Protein AF-A0A933ZYZ3-F1 (afdb_monomer_lite)

Foldseek 3Di:
DDPDDDPPVVVVVVVCCVVVVVVVVVVVVVVVLVVLVVVLLVLQQVLQVQLQVQCQAVQNDLLSSVLSSLVSCLVQQDDQDDDDDSVVRSVVSNVVCSVDQADPLRFGQKKKKKAKPQADDPPCLPPDDPPGDFIKMKMKMWGFHFGDDLVVLVLVLVVLLCQQAVDDPDPPDPSPPPDPPPDHDPDPPVSVVQSVSCVSCVVVVTRTHINMDMDMDGRPDHHDVPDDSMDMRD

Structure (mmCIF, N/CA/C/O backbone):
data_AF-A0A933ZYZ3-F1
#
_entry.id   AF-A0A933ZYZ3-F1
#
loop_
_atom_site.group_PDB
_atom_site.id
_atom_site.type_symbol
_atom_site.label_atom_id
_atom_site.label_alt_id
_atom_site.label_comp_id
_atom_site.label_asym_id
_atom_site.label_entity_id
_atom_site.label_seq_id
_atom_site.pdbx_PDB_ins_code
_atom_site.Cartn_x
_atom_site.Cartn_y
_atom_site.Cartn_z
_atom_site.occupancy
_atom_site.B_iso_or_equiv
_atom_site.auth_seq_id
_atom_site.auth_comp_id
_atom_site.auth_asym_id
_atom_site.auth_atom_id
_atom_site.pdbx_PDB_model_num
ATOM 1 N N . MET A 1 1 ? -21.865 14.144 68.845 1.00 42.31 1 MET A N 1
ATOM 2 C CA . MET A 1 1 ? -21.076 13.134 68.109 1.00 42.31 1 MET A CA 1
ATOM 3 C C . MET A 1 1 ? -21.932 12.645 66.941 1.00 42.31 1 MET A C 1
ATOM 5 O O . MET A 1 1 ? -22.855 11.874 67.157 1.00 42.31 1 MET A O 1
ATOM 9 N N . ARG A 1 2 ? -21.769 13.233 65.744 1.00 46.06 2 ARG A N 1
ATOM 10 C CA . ARG A 1 2 ? -22.562 12.896 64.545 1.00 46.06 2 ARG A CA 1
ATOM 11 C C . ARG A 1 2 ? -21.857 11.757 63.807 1.00 46.06 2 ARG A C 1
ATOM 13 O O . ARG A 1 2 ? -20.774 11.963 63.281 1.00 46.06 2 ARG A O 1
ATOM 20 N N . LEU A 1 3 ? -22.475 10.580 63.792 1.00 55.53 3 LEU A N 1
ATOM 21 C CA . LEU A 1 3 ? -22.093 9.444 62.954 1.00 55.53 3 LEU A CA 1
ATOM 22 C C . LEU A 1 3 ? -22.947 9.491 61.687 1.00 55.53 3 LEU A C 1
ATOM 24 O O . LEU A 1 3 ? -24.119 9.120 61.725 1.00 55.53 3 LEU A O 1
ATOM 28 N N . ARG A 1 4 ? -22.398 10.011 60.588 1.00 59.06 4 ARG A N 1
ATOM 29 C CA . ARG A 1 4 ? -23.005 9.906 59.254 1.00 59.06 4 ARG A CA 1
ATOM 30 C C . ARG A 1 4 ? -21.977 10.324 58.202 1.00 59.06 4 ARG A C 1
ATOM 32 O O . ARG A 1 4 ? -21.874 11.507 57.938 1.00 59.06 4 ARG A O 1
ATOM 39 N N . ASP A 1 5 ? -21.227 9.360 57.665 1.00 53.00 5 ASP A N 1
ATOM 40 C CA . ASP A 1 5 ? -20.454 9.555 56.418 1.00 53.00 5 ASP A CA 1
ATOM 41 C C . ASP A 1 5 ? -20.063 8.259 55.668 1.00 53.00 5 ASP A C 1
ATOM 43 O O . ASP A 1 5 ? -19.358 8.302 54.672 1.00 53.00 5 ASP A O 1
ATOM 47 N N . GLY A 1 6 ? -20.541 7.074 56.072 1.00 56.81 6 GLY A N 1
ATOM 48 C CA . GLY A 1 6 ? -20.069 5.814 55.465 1.00 56.81 6 GLY A CA 1
ATOM 49 C C . GLY A 1 6 ? -20.697 5.422 54.118 1.00 56.81 6 GLY A C 1
ATOM 50 O O . GLY A 1 6 ? -20.112 4.631 53.385 1.00 56.81 6 GLY A O 1
ATOM 51 N N . THR A 1 7 ? -21.890 5.922 53.779 1.00 57.56 7 THR A N 1
ATOM 52 C CA . THR A 1 7 ? -22.672 5.417 52.629 1.00 57.56 7 THR A CA 1
ATOM 53 C C . THR A 1 7 ? -22.615 6.294 51.377 1.00 57.56 7 THR A C 1
ATOM 55 O O . THR A 1 7 ? -22.884 5.793 50.289 1.00 57.56 7 THR A O 1
ATOM 58 N N . ALA A 1 8 ? -22.249 7.573 51.497 1.00 56.50 8 ALA A N 1
ATOM 59 C CA . ALA A 1 8 ? -22.126 8.479 50.351 1.00 56.50 8 ALA A CA 1
ATOM 60 C C . ALA A 1 8 ? -20.825 8.241 49.557 1.00 56.50 8 ALA A C 1
ATOM 62 O O . ALA A 1 8 ? -20.861 8.195 48.328 1.00 56.50 8 ALA A O 1
ATOM 63 N N . GLU A 1 9 ? -19.703 7.987 50.241 1.00 61.03 9 GLU A N 1
ATOM 64 C CA . GLU A 1 9 ? -18.408 7.738 49.583 1.00 61.03 9 GLU A CA 1
ATOM 65 C C . GLU A 1 9 ? -18.355 6.397 48.829 1.00 61.03 9 GLU A C 1
ATOM 67 O O . GLU A 1 9 ? -17.758 6.306 47.755 1.00 61.03 9 GLU A O 1
ATOM 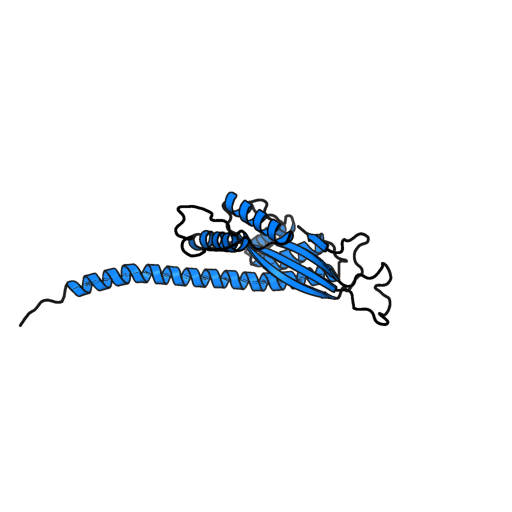72 N N . GLN A 1 10 ? -19.036 5.357 49.329 1.00 61.62 10 GLN A N 1
ATOM 73 C CA . GLN A 1 10 ? -19.058 4.034 48.684 1.00 61.62 10 GLN A CA 1
ATOM 74 C C . GLN A 1 10 ? -19.789 4.040 47.328 1.00 61.62 10 GLN A C 1
ATOM 76 O O . GLN A 1 10 ? -19.426 3.280 46.430 1.00 61.62 10 GLN A O 1
ATOM 81 N N . GLY A 1 11 ? -20.789 4.913 47.149 1.00 68.31 11 GLY A N 1
ATOM 82 C CA . GLY A 1 11 ? -21.490 5.084 45.873 1.00 68.31 11 GLY A CA 1
ATOM 83 C C . GLY A 1 11 ? -20.683 5.891 44.856 1.00 68.31 11 GLY A C 1
ATOM 84 O O . GLY A 1 11 ? -20.687 5.568 43.670 1.00 68.31 11 GLY A O 1
ATOM 85 N N . GLN A 1 12 ? -19.935 6.896 45.314 1.00 78.62 12 GLN A N 1
ATOM 86 C CA . GLN A 1 12 ? -19.090 7.718 44.450 1.00 78.62 12 GLN A CA 1
ATOM 87 C C . GLN A 1 12 ? -17.915 6.919 43.876 1.00 78.62 12 GLN A C 1
ATOM 89 O O . GLN A 1 12 ? -17.695 6.957 42.668 1.00 78.62 12 GLN A O 1
ATOM 94 N N . ALA A 1 13 ? -17.227 6.116 44.694 1.00 80.62 13 ALA A N 1
ATOM 95 C CA . ALA A 1 13 ? -16.133 5.263 44.225 1.00 80.62 13 ALA A CA 1
ATOM 96 C C . ALA A 1 13 ? -16.593 4.239 43.167 1.00 80.62 13 ALA A C 1
ATOM 98 O O . ALA A 1 13 ? -15.869 3.952 42.208 1.00 80.62 13 ALA A O 1
ATOM 99 N N . ALA A 1 14 ? -17.816 3.715 43.306 1.00 84.81 14 ALA A N 1
ATOM 100 C CA . ALA A 1 14 ? -18.418 2.827 42.317 1.00 84.81 14 ALA A CA 1
ATOM 101 C C . ALA A 1 14 ? -18.709 3.554 40.992 1.00 84.81 14 ALA A C 1
ATOM 103 O O . ALA A 1 14 ? -18.434 3.007 39.925 1.00 84.81 14 ALA A O 1
ATOM 104 N N . VAL A 1 15 ? -19.210 4.794 41.046 1.00 86.94 15 VAL A N 1
ATOM 105 C CA . VAL A 1 15 ? -19.493 5.623 39.858 1.00 86.94 15 VAL A CA 1
ATOM 106 C C . VAL A 1 15 ? -18.200 6.049 39.158 1.00 86.94 15 VAL A C 1
ATOM 108 O O . VAL A 1 15 ? -18.093 5.944 37.936 1.00 86.94 15 VAL A O 1
ATOM 111 N N . GLU A 1 16 ? -17.190 6.466 39.920 1.00 86.88 16 GLU A N 1
ATOM 112 C CA . GLU A 1 16 ? -15.876 6.831 39.388 1.00 86.88 16 GLU A CA 1
ATOM 113 C C . GLU A 1 16 ? -15.187 5.625 38.739 1.00 86.88 16 GLU A C 1
ATOM 115 O O . GLU A 1 16 ? -14.669 5.736 37.628 1.00 86.88 16 GLU A O 1
ATOM 120 N N . SER A 1 17 ? -15.252 4.441 39.355 1.00 88.31 17 SER A N 1
ATOM 121 C CA . SER A 1 17 ? -14.712 3.203 38.769 1.00 88.31 17 SER A CA 1
ATOM 122 C C . SER A 1 17 ? -15.479 2.772 37.514 1.00 88.31 17 SER A C 1
ATOM 124 O O . SER A 1 17 ? -14.875 2.353 36.525 1.00 88.31 17 SER A O 1
ATOM 126 N N . ALA A 1 18 ? -16.808 2.923 37.519 1.00 91.00 18 ALA A N 1
ATOM 127 C CA . ALA A 1 18 ? -17.662 2.598 36.380 1.00 91.00 18 ALA A CA 1
ATOM 128 C C . ALA A 1 18 ? -17.381 3.477 35.151 1.00 91.00 18 ALA A C 1
ATOM 130 O O . ALA A 1 18 ? -17.556 3.010 34.027 1.00 91.00 18 ALA A O 1
ATOM 131 N N . LEU A 1 19 ? -16.909 4.715 35.342 1.00 88.88 19 LEU A N 1
ATOM 132 C CA . LEU A 1 19 ? -16.515 5.603 34.245 1.00 88.88 19 LEU A CA 1
ATOM 133 C C . LEU A 1 19 ? -15.034 5.441 33.854 1.00 88.88 19 LEU A C 1
ATOM 135 O O . LEU A 1 19 ? -14.695 5.452 32.669 1.00 88.88 19 LEU A O 1
ATOM 139 N N . THR A 1 20 ? -14.140 5.282 34.832 1.00 93.81 20 THR A N 1
ATOM 140 C CA . THR A 1 20 ? -12.686 5.253 34.598 1.00 93.81 20 THR A CA 1
ATOM 141 C C . THR A 1 20 ? -12.204 3.960 33.953 1.00 93.81 20 THR A C 1
ATOM 143 O O . THR A 1 20 ? -11.349 4.025 33.070 1.00 93.81 20 THR A O 1
ATOM 146 N N . ILE A 1 21 ? -12.759 2.797 34.317 1.00 93.62 21 ILE A N 1
ATOM 147 C CA . ILE A 1 21 ? -12.339 1.509 33.740 1.00 93.62 21 ILE A CA 1
ATOM 148 C C . ILE A 1 21 ? -12.602 1.463 32.223 1.00 93.62 21 ILE A C 1
ATOM 150 O O . ILE A 1 21 ? -11.660 1.178 31.475 1.00 93.62 21 ILE A O 1
ATOM 154 N N . PRO A 1 22 ? -13.812 1.785 31.716 1.00 89.94 22 PRO A N 1
ATOM 155 C CA . PRO A 1 22 ? -14.051 1.841 30.275 1.00 89.94 22 PRO A CA 1
ATOM 156 C C . PRO A 1 22 ? -13.177 2.880 29.571 1.00 89.94 22 PRO A C 1
ATOM 158 O O . PRO A 1 22 ? -12.686 2.616 28.475 1.00 89.94 22 PRO A O 1
ATOM 161 N N . LEU A 1 23 ? -12.941 4.036 30.203 1.00 89.56 23 LEU A N 1
ATOM 162 C CA . LEU A 1 23 ? -12.103 5.093 29.638 1.00 89.56 23 LEU A CA 1
ATOM 163 C C . LEU A 1 23 ? -10.636 4.655 29.510 1.00 89.56 23 LEU A C 1
ATOM 165 O O . LEU A 1 23 ? -10.022 4.866 28.464 1.00 89.56 23 LEU A O 1
ATOM 169 N N . MET A 1 24 ? -10.078 4.004 30.534 1.00 92.12 24 MET A N 1
ATOM 170 C CA . MET A 1 24 ? -8.724 3.449 30.478 1.00 92.12 24 MET A CA 1
ATOM 171 C C . MET A 1 24 ? -8.614 2.340 29.433 1.00 92.12 24 MET A C 1
ATOM 173 O O . MET A 1 24 ? -7.658 2.323 28.660 1.00 92.12 24 MET A O 1
ATOM 177 N N . LEU A 1 25 ? -9.601 1.441 29.358 1.00 89.25 25 LEU A N 1
ATOM 178 C CA . LEU A 1 25 ? -9.621 0.371 28.360 1.00 89.25 25 LEU A CA 1
ATOM 179 C C . LEU A 1 25 ? -9.676 0.935 26.933 1.00 89.25 25 LEU A C 1
ATOM 181 O O . LEU A 1 25 ? -8.933 0.485 26.060 1.00 89.25 25 LEU A O 1
ATOM 185 N N . LEU A 1 26 ? -10.492 1.967 26.710 1.00 85.81 26 LEU A N 1
ATOM 186 C CA . LEU A 1 26 ? -10.559 2.696 25.447 1.00 85.81 26 LEU A CA 1
ATOM 187 C C . LEU A 1 26 ? -9.208 3.331 25.088 1.00 85.81 26 LEU A C 1
ATOM 189 O O . LEU A 1 26 ? -8.738 3.180 23.959 1.00 85.81 26 LEU A O 1
ATOM 193 N N . ALA A 1 27 ? -8.570 4.009 26.045 1.00 86.75 27 ALA A N 1
ATOM 194 C CA . ALA A 1 27 ? -7.275 4.651 25.844 1.00 86.75 27 ALA A CA 1
ATOM 195 C C . ALA A 1 27 ? -6.177 3.629 25.505 1.00 86.75 27 ALA A C 1
ATOM 197 O O . ALA A 1 27 ? -5.425 3.827 24.550 1.00 86.75 27 ALA A O 1
ATOM 198 N N . LEU A 1 28 ? -6.126 2.502 26.222 1.00 90.75 28 LEU A N 1
ATOM 199 C CA . LEU A 1 28 ? -5.161 1.427 25.976 1.00 90.75 28 LEU A CA 1
ATOM 200 C C . LEU A 1 28 ? -5.352 0.789 24.595 1.00 90.75 28 LEU A C 1
ATOM 202 O O . LEU A 1 28 ? -4.383 0.627 23.851 1.00 90.75 28 LEU A O 1
ATOM 206 N N . LEU A 1 29 ? -6.593 0.473 24.211 1.00 86.88 29 LEU A N 1
ATOM 207 C CA . LEU A 1 29 ? -6.893 -0.057 22.878 1.00 86.88 29 LEU A CA 1
ATOM 208 C C . LEU A 1 29 ? -6.556 0.955 21.774 1.00 86.88 29 LEU A C 1
ATOM 210 O O . LEU A 1 29 ? -6.026 0.568 20.732 1.00 86.88 29 LEU A O 1
ATOM 214 N N . GLY A 1 30 ? -6.805 2.245 22.010 1.00 83.75 30 GLY A N 1
ATOM 215 C CA . GLY A 1 30 ? -6.425 3.324 21.100 1.00 83.75 30 GLY A CA 1
ATOM 216 C C . GLY A 1 30 ? -4.912 3.404 20.889 1.00 83.75 30 GLY A C 1
ATOM 217 O O . GLY A 1 30 ? -4.447 3.424 19.749 1.00 83.75 30 GLY A O 1
ATOM 218 N N . MET A 1 31 ? -4.128 3.367 21.970 1.00 89.88 31 MET A N 1
ATOM 219 C CA . MET A 1 31 ? -2.662 3.366 21.890 1.00 89.88 31 MET A CA 1
ATOM 220 C C . MET A 1 31 ? -2.125 2.128 21.158 1.00 89.88 31 MET A C 1
ATOM 222 O O . MET A 1 31 ? -1.255 2.257 20.294 1.00 89.88 31 MET A O 1
ATOM 226 N N . LEU A 1 32 ? -2.671 0.938 21.436 1.00 89.88 32 LEU A N 1
ATOM 227 C CA . LEU A 1 32 ? -2.304 -0.296 20.729 1.00 89.88 32 LEU A CA 1
ATOM 228 C C . LEU A 1 32 ? -2.599 -0.201 19.228 1.00 89.88 32 LEU A C 1
ATOM 230 O O . LEU A 1 32 ? -1.763 -0.583 18.407 1.00 89.88 32 LEU A O 1
ATOM 234 N N . GLN A 1 33 ? -3.758 0.346 18.861 1.00 86.31 33 GLN A N 1
ATOM 235 C CA . GLN A 1 33 ? -4.136 0.546 17.466 1.00 86.31 33 GLN A CA 1
ATOM 236 C C . GLN A 1 33 ? -3.163 1.478 16.736 1.00 86.31 33 GLN A C 1
ATOM 238 O O . GLN A 1 33 ? -2.721 1.169 15.627 1.00 86.31 33 GLN A O 1
ATOM 243 N N . ILE A 1 34 ? -2.815 2.605 17.361 1.00 85.62 34 ILE A N 1
ATOM 244 C CA . ILE A 1 34 ? -1.877 3.584 16.801 1.00 85.62 34 ILE A CA 1
ATOM 245 C C . ILE A 1 34 ? -0.484 2.962 16.655 1.00 85.62 34 ILE A C 1
ATOM 247 O O . ILE A 1 34 ? 0.151 3.133 15.616 1.00 85.62 34 ILE A O 1
ATOM 251 N N . SER A 1 35 ? -0.033 2.180 17.639 1.00 90.38 35 SER A N 1
ATOM 252 C CA . SER A 1 35 ? 1.245 1.459 17.577 1.00 90.38 35 SER A CA 1
ATOM 253 C C . SER A 1 35 ? 1.303 0.480 16.396 1.00 90.38 35 SER A C 1
ATOM 255 O O . SER A 1 35 ? 2.263 0.483 15.621 1.00 90.38 35 SER A O 1
ATOM 257 N N . MET A 1 36 ? 0.238 -0.299 16.174 1.00 87.62 36 MET A N 1
ATOM 258 C CA . MET A 1 36 ? 0.150 -1.195 15.014 1.00 87.62 36 MET A CA 1
ATOM 259 C C . MET A 1 36 ? 0.151 -0.429 13.685 1.00 87.62 36 MET A C 1
ATOM 261 O O . MET A 1 36 ? 0.826 -0.840 12.739 1.00 87.62 36 MET A O 1
ATOM 265 N N . ALA A 1 37 ? -0.553 0.703 13.614 1.00 85.50 37 ALA A N 1
ATOM 266 C CA . ALA A 1 37 ? -0.549 1.566 12.435 1.00 85.50 37 ALA A CA 1
ATOM 267 C C . ALA A 1 37 ? 0.842 2.173 12.169 1.00 85.50 37 ALA A C 1
ATOM 269 O O . ALA A 1 37 ? 1.277 2.254 11.019 1.00 85.50 37 ALA A O 1
ATOM 270 N N . TYR A 1 38 ? 1.575 2.542 13.222 1.00 90.12 38 TYR A N 1
ATOM 271 C CA . TYR A 1 38 ? 2.951 3.023 13.114 1.00 90.12 38 TYR A CA 1
ATOM 272 C C . TYR A 1 38 ? 3.893 1.931 12.593 1.00 90.12 38 TYR A C 1
ATOM 274 O O . TYR A 1 38 ? 4.697 2.176 11.694 1.00 90.12 38 TYR A O 1
ATOM 282 N N . HIS A 1 39 ? 3.743 0.693 13.071 1.00 91.44 39 HIS A N 1
ATOM 283 C CA . HIS A 1 39 ? 4.505 -0.434 12.538 1.00 91.44 39 HIS A CA 1
ATOM 284 C C . HIS A 1 39 ? 4.201 -0.686 11.051 1.00 91.44 39 HIS A C 1
ATOM 286 O O . HIS A 1 39 ? 5.116 -0.901 10.255 1.00 91.44 39 HIS A O 1
ATOM 292 N N . ALA A 1 40 ? 2.931 -0.582 10.646 1.00 89.50 40 ALA A N 1
ATOM 293 C CA . ALA A 1 40 ? 2.540 -0.672 9.241 1.00 89.50 40 ALA A CA 1
ATOM 294 C C . ALA A 1 40 ? 3.180 0.438 8.386 1.00 89.50 40 ALA A C 1
ATOM 296 O O . ALA A 1 40 ? 3.582 0.183 7.249 1.00 89.50 40 ALA A O 1
ATOM 297 N N . ARG A 1 41 ? 3.350 1.647 8.936 1.00 91.50 41 ARG A N 1
ATOM 298 C CA . ARG A 1 41 ? 4.065 2.740 8.265 1.00 91.50 41 ARG A CA 1
ATOM 299 C C . ARG A 1 41 ? 5.530 2.407 8.007 1.00 91.50 41 ARG A C 1
ATOM 301 O O . ARG A 1 41 ? 5.968 2.549 6.870 1.00 91.50 41 ARG A O 1
ATOM 308 N N . ILE A 1 42 ? 6.254 1.906 9.006 1.00 93.75 42 ILE A N 1
ATOM 309 C CA . ILE A 1 42 ? 7.662 1.500 8.839 1.00 93.75 42 ILE A CA 1
ATOM 310 C C . ILE A 1 42 ? 7.790 0.437 7.739 1.00 93.75 42 ILE A C 1
ATOM 312 O O . ILE A 1 42 ? 8.658 0.525 6.871 1.00 93.75 42 ILE A O 1
ATOM 316 N N . LEU A 1 43 ? 6.893 -0.554 7.731 1.00 93.38 43 LEU A N 1
ATOM 317 C CA . LEU A 1 43 ? 6.880 -1.580 6.686 1.00 93.38 43 LEU A CA 1
ATOM 318 C C . LEU A 1 43 ? 6.565 -0.998 5.303 1.00 93.38 43 LEU A C 1
ATOM 320 O O . LEU A 1 43 ? 7.135 -1.448 4.313 1.00 93.38 43 LEU A O 1
ATOM 324 N N . THR A 1 44 ? 5.706 0.019 5.227 1.00 93.19 44 THR A N 1
ATOM 325 C CA . THR A 1 44 ? 5.386 0.718 3.973 1.00 93.19 44 THR A CA 1
ATOM 326 C C . THR A 1 44 ? 6.583 1.515 3.453 1.00 93.19 44 THR A C 1
ATOM 328 O O . THR A 1 44 ? 6.853 1.491 2.256 1.00 93.19 44 THR A O 1
ATOM 331 N N . GLU A 1 45 ? 7.346 2.169 4.330 1.00 94.81 45 GLU A N 1
ATOM 332 C CA . GLU A 1 45 ? 8.594 2.856 3.964 1.00 94.81 45 GLU A CA 1
ATOM 333 C C . GLU A 1 45 ? 9.641 1.866 3.438 1.00 94.81 45 GLU A C 1
ATOM 335 O O . GLU A 1 45 ? 10.251 2.081 2.387 1.00 94.81 45 GLU A O 1
ATOM 340 N N . TYR A 1 46 ? 9.780 0.716 4.101 1.00 95.69 46 TYR A N 1
ATOM 341 C CA . TYR A 1 46 ? 10.640 -0.359 3.613 1.00 95.69 46 TYR A CA 1
ATOM 342 C C . TYR A 1 46 ? 10.156 -0.939 2.273 1.00 95.69 46 TYR A C 1
ATOM 344 O O . TYR A 1 46 ? 10.966 -1.226 1.387 1.00 95.69 46 TYR A O 1
ATOM 352 N N . ALA A 1 47 ? 8.842 -1.080 2.090 1.00 94.75 47 ALA A N 1
ATOM 353 C CA . ALA A 1 47 ? 8.244 -1.520 0.835 1.00 94.75 47 ALA A CA 1
ATOM 354 C C . ALA A 1 47 ? 8.493 -0.515 -0.298 1.00 94.75 47 ALA A C 1
ATOM 356 O O . ALA A 1 47 ? 8.853 -0.936 -1.395 1.00 94.75 47 ALA A O 1
ATOM 357 N N . ALA A 1 48 ? 8.393 0.791 -0.032 1.00 94.69 48 ALA A N 1
ATOM 358 C CA . ALA A 1 48 ? 8.719 1.846 -0.991 1.00 94.69 48 ALA A CA 1
ATOM 359 C C . ALA A 1 48 ? 10.187 1.792 -1.422 1.00 94.69 48 ALA A C 1
ATOM 361 O O . ALA A 1 48 ? 10.482 1.838 -2.616 1.00 94.69 48 ALA A O 1
ATOM 362 N N . PHE A 1 49 ? 11.106 1.580 -0.478 1.00 95.69 49 PHE A N 1
ATOM 363 C CA . PHE A 1 49 ? 12.518 1.361 -0.791 1.00 95.69 49 PHE A CA 1
ATOM 364 C C . PHE A 1 49 ? 12.737 0.122 -1.679 1.00 95.69 49 PHE A C 1
ATOM 366 O O . PHE A 1 49 ? 13.468 0.180 -2.672 1.00 95.69 49 PHE A O 1
ATOM 373 N N . LYS A 1 50 ? 12.096 -1.010 -1.357 1.00 95.56 50 LYS A N 1
ATOM 374 C CA . LYS A 1 50 ? 12.201 -2.245 -2.156 1.00 95.56 50 LYS A CA 1
ATOM 375 C C . LYS A 1 50 ? 11.598 -2.091 -3.548 1.00 95.56 50 LYS A C 1
ATOM 377 O O . LYS A 1 50 ? 12.196 -2.572 -4.507 1.00 95.56 50 LYS A O 1
ATOM 382 N N . ALA A 1 51 ? 10.471 -1.397 -3.656 1.00 94.69 51 ALA A N 1
ATOM 383 C CA . ALA A 1 51 ? 9.824 -1.076 -4.918 1.00 94.69 51 ALA A CA 1
ATOM 384 C C . ALA A 1 51 ? 10.709 -0.166 -5.783 1.00 94.69 51 ALA A C 1
ATOM 386 O O . ALA A 1 51 ? 10.923 -0.474 -6.950 1.00 94.69 51 ALA A O 1
ATOM 387 N N . ALA A 1 52 ? 11.307 0.883 -5.207 1.00 94.88 52 ALA A N 1
ATOM 388 C CA . ALA A 1 52 ? 12.235 1.774 -5.908 1.00 94.88 52 ALA A CA 1
ATOM 389 C C . ALA A 1 52 ? 13.487 1.045 -6.410 1.00 94.88 52 ALA A C 1
ATOM 391 O O . ALA A 1 52 ? 13.910 1.252 -7.546 1.00 94.88 52 ALA A O 1
ATOM 392 N N . ARG A 1 53 ? 14.046 0.134 -5.603 1.00 95.19 53 ARG A N 1
ATOM 393 C CA . ARG A 1 53 ? 15.165 -0.718 -6.029 1.00 95.19 53 ARG A CA 1
ATOM 394 C C . ARG A 1 53 ? 14.765 -1.686 -7.142 1.00 95.19 53 ARG A C 1
ATOM 396 O O . ARG A 1 53 ? 15.550 -1.932 -8.049 1.00 95.19 53 ARG A O 1
ATOM 403 N N . ALA A 1 54 ? 13.573 -2.270 -7.064 1.00 94.62 54 ALA A N 1
ATOM 404 C CA . ALA A 1 54 ? 13.085 -3.136 -8.128 1.00 94.62 54 ALA A CA 1
ATOM 405 C C . ALA A 1 54 ? 12.851 -2.337 -9.419 1.00 94.62 54 ALA A C 1
ATOM 407 O O . ALA A 1 54 ? 13.246 -2.789 -10.486 1.00 94.62 54 ALA A O 1
ATOM 408 N N . ALA A 1 55 ? 12.300 -1.127 -9.321 1.00 93.06 55 ALA A N 1
ATOM 409 C CA . ALA A 1 55 ? 12.078 -0.252 -10.466 1.00 93.06 55 ALA A CA 1
ATOM 410 C C . ALA A 1 55 ? 13.391 0.141 -11.155 1.00 93.06 55 ALA A C 1
ATOM 412 O O . ALA A 1 55 ? 13.470 0.088 -12.381 1.00 93.06 55 ALA A O 1
ATOM 413 N N . SER A 1 56 ? 14.427 0.474 -10.375 1.00 92.94 56 SER A N 1
ATOM 414 C CA . SER A 1 56 ? 15.719 0.912 -10.909 1.00 92.94 56 SER A CA 1
ATOM 415 C C . SER A 1 56 ? 16.545 -0.197 -11.561 1.00 92.94 56 SER A C 1
ATOM 417 O O . SER A 1 56 ? 17.379 0.119 -12.405 1.00 92.94 56 SER A O 1
ATOM 419 N N . VAL A 1 57 ? 16.345 -1.460 -11.162 1.00 92.81 57 VAL A N 1
ATOM 420 C CA . VAL A 1 57 ? 17.114 -2.624 -11.645 1.00 92.81 57 VAL A CA 1
ATOM 421 C C . VAL A 1 57 ? 16.354 -3.424 -12.705 1.00 92.81 57 VAL A C 1
ATOM 423 O O . VAL A 1 57 ? 16.952 -3.899 -13.664 1.00 92.81 57 VAL A O 1
ATOM 426 N N . TYR A 1 58 ? 15.039 -3.589 -12.549 1.00 92.81 58 TYR A N 1
ATOM 427 C CA . TYR A 1 58 ? 14.196 -4.364 -13.467 1.00 92.81 58 TYR A CA 1
ATOM 428 C C . TYR A 1 58 ? 13.521 -3.479 -14.520 1.00 92.81 58 TYR A C 1
ATOM 430 O O . TYR A 1 58 ? 12.411 -3.782 -14.955 1.00 92.81 58 TYR A O 1
ATOM 438 N N . ARG A 1 59 ? 14.180 -2.388 -14.938 1.00 90.50 59 ARG A N 1
ATOM 439 C CA . ARG A 1 59 ? 13.771 -1.574 -16.098 1.00 90.50 59 ARG A CA 1
ATOM 440 C C . ARG A 1 59 ? 12.327 -1.047 -16.026 1.00 90.50 59 ARG A C 1
ATOM 442 O O . ARG A 1 59 ? 11.659 -0.925 -17.049 1.00 90.50 59 ARG A O 1
ATOM 449 N N . LEU A 1 60 ? 11.846 -0.733 -14.821 1.00 89.81 60 LEU A N 1
ATOM 450 C CA . LEU A 1 60 ? 10.462 -0.332 -14.528 1.00 89.81 60 LEU A CA 1
ATOM 451 C C . LEU A 1 60 ? 9.376 -1.387 -14.829 1.00 89.81 60 LEU A C 1
ATOM 453 O O . LEU A 1 60 ? 8.225 -1.040 -15.096 1.00 89.81 60 LEU A O 1
ATOM 457 N N . ASP A 1 61 ? 9.689 -2.682 -14.746 1.00 91.19 61 ASP A N 1
ATOM 458 C CA . ASP A 1 61 ? 8.654 -3.710 -14.871 1.00 91.19 61 ASP A CA 1
ATOM 459 C C . ASP A 1 61 ? 7.680 -3.703 -13.675 1.00 91.19 61 ASP A C 1
ATOM 461 O O . ASP A 1 61 ? 8.044 -4.044 -12.542 1.00 91.19 61 ASP A O 1
ATOM 465 N N . CYS A 1 62 ? 6.408 -3.379 -13.939 1.00 90.00 62 CYS A N 1
ATOM 466 C CA . CYS A 1 62 ? 5.351 -3.343 -12.923 1.00 90.00 62 CYS A CA 1
ATOM 467 C C . CYS A 1 62 ? 5.218 -4.669 -12.158 1.00 90.00 62 CYS A C 1
ATOM 469 O O . CYS A 1 62 ? 4.919 -4.657 -10.960 1.00 90.00 62 CYS A O 1
ATOM 471 N N . GLY A 1 63 ? 5.458 -5.811 -12.811 1.00 90.31 63 GLY A N 1
ATOM 472 C CA . GLY A 1 63 ? 5.364 -7.126 -12.178 1.00 90.31 63 GLY A CA 1
ATOM 473 C C . GLY A 1 63 ? 6.410 -7.334 -11.080 1.00 90.31 63 GLY A C 1
ATOM 474 O O . GLY A 1 63 ? 6.089 -7.850 -10.008 1.00 90.31 63 GLY A O 1
ATOM 475 N N . HIS A 1 64 ? 7.654 -6.917 -11.315 1.00 91.81 64 HIS A N 1
ATOM 476 C CA . HIS A 1 64 ? 8.725 -7.011 -10.318 1.00 91.81 64 HIS A CA 1
ATOM 477 C C . HIS A 1 64 ? 8.584 -5.957 -9.213 1.00 91.81 64 HIS A C 1
ATOM 479 O O . HIS A 1 64 ? 8.810 -6.273 -8.043 1.00 91.81 64 HIS A O 1
ATOM 485 N N . ILE A 1 65 ? 8.162 -4.734 -9.555 1.00 92.75 65 ILE A N 1
ATOM 486 C CA . ILE A 1 65 ? 7.961 -3.642 -8.589 1.00 92.75 65 ILE A CA 1
ATOM 487 C C . ILE A 1 65 ? 6.877 -4.006 -7.566 1.00 92.75 65 ILE A C 1
ATOM 489 O O . ILE A 1 65 ? 7.114 -3.945 -6.356 1.00 92.75 65 ILE A O 1
ATOM 493 N N . THR A 1 66 ? 5.701 -4.423 -8.041 1.00 91.94 66 THR A N 1
ATOM 494 C CA . THR A 1 66 ? 4.558 -4.776 -7.180 1.00 91.94 66 THR A CA 1
A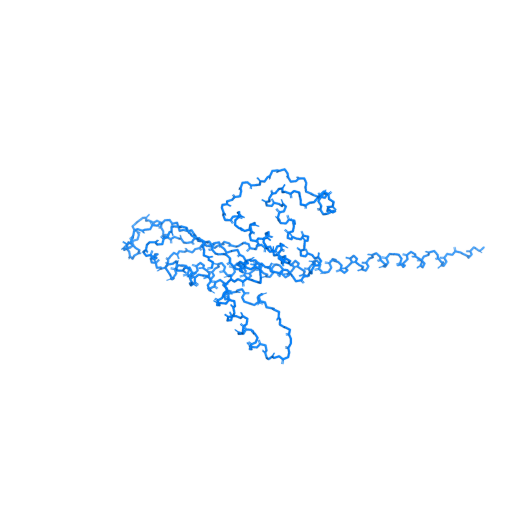TOM 495 C C . THR A 1 66 ? 4.876 -5.974 -6.292 1.00 91.94 66 THR A C 1
ATOM 497 O O . THR A 1 66 ? 4.659 -5.914 -5.082 1.00 91.94 66 THR A O 1
ATOM 500 N N . LYS A 1 67 ? 5.477 -7.039 -6.841 1.00 92.19 67 LYS A N 1
ATOM 501 C CA . LYS A 1 67 ? 5.905 -8.208 -6.055 1.00 92.19 67 LYS A CA 1
ATOM 502 C C . LYS A 1 67 ? 6.931 -7.835 -4.988 1.00 92.19 67 LYS A C 1
ATOM 504 O O . LYS A 1 67 ? 6.809 -8.303 -3.859 1.00 92.19 67 LYS A O 1
ATOM 509 N N . ALA A 1 68 ? 7.911 -6.985 -5.304 1.00 92.38 68 ALA A N 1
ATOM 510 C CA . ALA A 1 68 ? 8.907 -6.538 -4.331 1.00 92.38 68 ALA A CA 1
ATOM 511 C C . ALA A 1 68 ? 8.270 -5.765 -3.163 1.00 92.38 68 ALA A C 1
ATOM 513 O O . ALA A 1 68 ? 8.629 -6.003 -2.007 1.00 92.38 68 ALA A O 1
ATOM 514 N N . ALA A 1 69 ? 7.296 -4.897 -3.452 1.00 92.69 69 ALA A N 1
ATOM 515 C CA . ALA A 1 69 ? 6.525 -4.194 -2.429 1.00 92.69 69 ALA A CA 1
ATOM 516 C C . ALA A 1 69 ? 5.674 -5.163 -1.587 1.00 92.69 69 ALA A C 1
ATOM 518 O O . ALA A 1 69 ? 5.680 -5.095 -0.358 1.00 92.69 69 ALA A O 1
ATOM 519 N N . LEU A 1 70 ? 4.988 -6.112 -2.232 1.00 90.56 70 LEU A N 1
ATOM 520 C CA . LEU A 1 70 ? 4.135 -7.094 -1.559 1.00 90.56 70 LEU A CA 1
ATOM 521 C C . LEU A 1 70 ? 4.923 -7.990 -0.608 1.00 90.56 70 LEU A C 1
ATOM 523 O O . LEU A 1 70 ? 4.491 -8.170 0.528 1.00 90.56 70 LEU A O 1
ATOM 527 N N . VAL A 1 71 ? 6.088 -8.505 -1.028 1.00 90.44 71 VAL A N 1
ATOM 528 C CA . VAL A 1 71 ? 6.961 -9.337 -0.177 1.00 90.44 71 VAL A CA 1
ATOM 529 C C . VAL A 1 71 ? 7.326 -8.611 1.120 1.00 90.44 71 VAL A C 1
ATOM 531 O O . VAL A 1 71 ? 7.296 -9.223 2.187 1.00 90.44 71 VAL A O 1
ATOM 534 N N . ALA A 1 72 ? 7.628 -7.311 1.047 1.00 91.06 72 ALA A N 1
ATOM 535 C CA . ALA A 1 72 ? 7.963 -6.502 2.218 1.00 91.06 72 ALA A CA 1
ATOM 536 C C . ALA A 1 72 ? 6.788 -6.354 3.203 1.00 91.06 72 ALA A C 1
ATOM 538 O O . ALA A 1 72 ? 7.007 -6.221 4.406 1.00 91.06 72 ALA A O 1
ATOM 539 N N . LEU A 1 73 ? 5.550 -6.415 2.708 1.00 89.75 73 LEU A N 1
ATOM 540 C CA . LEU A 1 73 ? 4.340 -6.201 3.500 1.00 89.75 73 LEU A CA 1
ATOM 541 C C . LEU A 1 73 ? 3.701 -7.495 4.014 1.00 89.75 73 LEU A C 1
ATOM 543 O O . LEU A 1 73 ? 2.889 -7.422 4.939 1.00 89.75 73 LEU A O 1
ATOM 547 N N . VAL A 1 74 ? 4.090 -8.674 3.503 1.00 86.50 74 VAL A N 1
ATOM 548 C CA . VAL A 1 74 ? 3.550 -9.987 3.924 1.00 86.50 74 VAL A CA 1
ATOM 549 C C . VAL A 1 74 ? 3.453 -10.154 5.446 1.00 86.50 74 VAL A C 1
ATOM 551 O O . VAL A 1 74 ? 2.409 -10.622 5.897 1.00 86.50 74 VAL A O 1
ATOM 554 N N . PRO A 1 75 ? 4.451 -9.765 6.271 1.00 84.62 75 PRO A N 1
ATOM 555 C CA . PRO A 1 75 ? 4.355 -9.938 7.723 1.00 84.62 75 PRO A CA 1
ATOM 556 C C . PRO A 1 75 ? 3.168 -9.204 8.361 1.00 84.62 75 PRO A C 1
ATOM 558 O O . PRO A 1 75 ? 2.661 -9.630 9.395 1.00 84.62 75 PRO A O 1
ATOM 561 N N . SER A 1 76 ? 2.702 -8.118 7.740 1.00 84.56 76 SER A N 1
ATOM 562 C CA . SER A 1 76 ? 1.532 -7.368 8.204 1.00 84.56 76 SER A CA 1
ATOM 563 C C . SER A 1 76 ? 0.205 -7.915 7.661 1.00 84.56 76 SER A C 1
ATOM 565 O O . SER A 1 76 ? -0.839 -7.725 8.289 1.00 84.56 76 SER A O 1
ATOM 567 N N . ILE A 1 77 ? 0.251 -8.642 6.540 1.00 78.12 77 ILE A N 1
ATOM 568 C CA . ILE A 1 77 ? -0.897 -9.198 5.818 1.00 78.12 77 ILE A CA 1
ATOM 569 C C . ILE A 1 77 ? -1.104 -10.639 6.298 1.00 78.12 77 ILE A C 1
ATOM 571 O O . ILE A 1 77 ? -0.719 -11.597 5.633 1.00 78.12 77 ILE A O 1
ATOM 575 N N . GLY A 1 78 ? -1.657 -10.844 7.494 1.00 66.88 78 GLY A N 1
ATOM 576 C CA . GLY A 1 78 ? -1.844 -12.215 7.969 1.00 66.88 78 GLY A CA 1
ATOM 577 C C . GLY A 1 78 ? -2.441 -12.373 9.355 1.00 66.88 78 GLY A C 1
ATOM 578 O O . GLY A 1 78 ? -1.877 -11.930 10.355 1.00 66.88 78 GLY A O 1
ATOM 579 N N . ASN A 1 79 ? -3.562 -13.093 9.390 1.00 61.19 79 ASN A N 1
ATOM 580 C CA . ASN A 1 79 ? -4.202 -13.616 10.587 1.00 61.19 79 ASN A CA 1
ATOM 581 C C . ASN A 1 79 ? -3.626 -15.017 10.885 1.00 61.19 79 ASN A C 1
ATOM 583 O O . ASN A 1 79 ? -3.887 -15.974 10.155 1.00 61.19 79 ASN A O 1
ATOM 587 N N . LEU A 1 80 ? -2.796 -15.145 11.922 1.00 50.94 80 LEU A N 1
ATOM 588 C CA . LEU A 1 80 ? -2.147 -16.401 12.324 1.00 50.94 80 LEU A CA 1
ATOM 589 C C . LEU A 1 80 ? -3.048 -17.198 13.297 1.00 50.94 80 LEU A C 1
ATOM 591 O O . LEU A 1 80 ? -2.677 -17.411 14.443 1.00 50.94 80 LEU A O 1
ATOM 595 N N . GLY A 1 81 ? -4.242 -17.634 12.871 1.00 46.19 81 GLY A N 1
ATOM 596 C CA . GLY A 1 81 ? -5.194 -18.381 13.729 1.00 46.19 81 GLY A CA 1
ATOM 597 C C . GLY A 1 81 ? -5.363 -19.864 13.351 1.00 46.19 81 GLY A C 1
ATOM 598 O O . GLY A 1 81 ? -5.708 -20.156 12.204 1.00 46.19 81 GLY A O 1
ATOM 599 N N . GLY A 1 82 ? -5.043 -20.817 14.245 1.00 52.94 82 GLY A N 1
ATOM 600 C CA . GLY A 1 82 ? -5.307 -22.274 14.110 1.00 52.94 82 GLY A CA 1
ATOM 601 C C . GLY A 1 82 ? -4.086 -23.236 14.122 1.00 52.94 82 GLY A C 1
ATOM 602 O O . GLY A 1 82 ? -2.943 -22.825 13.953 1.00 52.94 82 GLY A O 1
ATOM 603 N N . GLY A 1 83 ? -4.335 -24.541 14.299 1.00 57.88 83 GLY A N 1
ATOM 604 C CA . GLY A 1 83 ? -3.351 -25.589 14.656 1.00 57.88 83 GLY A CA 1
ATOM 605 C C . GLY A 1 83 ? -2.481 -26.206 13.544 1.00 57.88 83 GLY A C 1
ATOM 606 O O . GLY A 1 83 ? -2.201 -27.399 13.592 1.00 57.88 83 GLY A O 1
ATOM 607 N N . THR A 1 84 ? -2.040 -25.433 12.545 1.00 71.94 84 THR A N 1
ATOM 608 C CA . THR A 1 84 ? -1.007 -25.867 11.567 1.00 71.94 84 THR A CA 1
ATOM 609 C C . THR A 1 84 ? 0.305 -25.119 11.805 1.00 71.94 84 THR A C 1
ATOM 611 O O . THR A 1 84 ? 0.290 -24.025 12.364 1.00 71.94 84 THR A O 1
ATOM 614 N N . SER A 1 85 ? 1.446 -25.666 11.367 1.00 82.69 85 SER A N 1
ATOM 615 C CA . SER A 1 85 ? 2.744 -25.008 11.575 1.00 82.69 85 SER A CA 1
ATOM 616 C C . SER A 1 85 ? 2.769 -23.589 10.978 1.00 82.69 85 SER A C 1
ATOM 618 O O . SER A 1 85 ? 2.288 -23.343 9.865 1.00 82.69 85 SER A O 1
ATOM 620 N N . LEU A 1 86 ? 3.336 -22.638 11.732 1.00 77.44 86 LEU A N 1
ATOM 621 C CA . LEU A 1 86 ? 3.399 -21.212 11.373 1.00 77.44 86 LEU A CA 1
ATOM 622 C C . LEU A 1 86 ? 4.005 -20.988 9.980 1.00 77.44 86 LEU A C 1
ATOM 624 O O . LEU A 1 86 ? 3.525 -20.153 9.214 1.00 77.44 86 LEU A O 1
ATOM 628 N N . ARG A 1 87 ? 5.015 -21.791 9.620 1.00 80.56 87 ARG A N 1
ATOM 629 C CA . ARG A 1 87 ? 5.692 -21.739 8.320 1.00 80.56 87 ARG A CA 1
ATOM 630 C C . ARG A 1 87 ? 4.739 -22.014 7.158 1.00 80.56 87 ARG A C 1
ATOM 632 O O . ARG A 1 87 ? 4.721 -21.250 6.199 1.00 80.56 87 ARG A O 1
ATOM 639 N N . THR A 1 88 ? 3.936 -23.072 7.233 1.00 81.81 88 THR A N 1
ATOM 640 C CA . THR A 1 88 ? 3.026 -23.457 6.140 1.00 81.81 88 THR A CA 1
ATOM 641 C C . THR A 1 88 ? 1.952 -22.395 5.914 1.00 81.81 88 THR A C 1
ATOM 643 O O . THR A 1 88 ? 1.606 -22.089 4.776 1.00 81.81 88 THR A O 1
ATOM 646 N N . ARG A 1 89 ? 1.478 -21.766 6.994 1.00 76.88 89 ARG A N 1
ATOM 647 C CA . ARG A 1 89 ? 0.508 -20.662 6.944 1.00 76.88 89 ARG A CA 1
ATOM 648 C C . ARG A 1 89 ? 1.096 -19.411 6.321 1.00 76.88 89 ARG A C 1
ATOM 650 O O . ARG A 1 89 ? 0.493 -18.850 5.414 1.00 76.88 89 ARG A O 1
ATOM 657 N N . PHE A 1 90 ? 2.281 -19.009 6.775 1.00 79.88 90 PHE A N 1
ATOM 658 C CA . PHE A 1 90 ? 2.987 -17.866 6.210 1.00 79.88 90 PHE A CA 1
ATOM 659 C C . PHE A 1 90 ? 3.220 -18.054 4.709 1.00 79.88 90 PHE A C 1
ATOM 661 O O . PHE A 1 90 ? 2.880 -17.177 3.922 1.00 79.88 90 PHE A O 1
ATOM 668 N N . LEU A 1 91 ? 3.718 -19.225 4.300 1.00 81.62 91 LEU A N 1
ATOM 669 C CA . LEU A 1 91 ? 3.949 -19.537 2.890 1.00 81.62 91 LEU A CA 1
ATOM 670 C C . LEU A 1 91 ? 2.647 -19.561 2.079 1.00 81.62 91 LEU A C 1
ATOM 672 O O . LEU A 1 91 ? 2.629 -19.070 0.952 1.00 81.62 91 LEU A O 1
ATOM 676 N N . GLY A 1 92 ? 1.554 -20.081 2.644 1.00 79.06 92 GLY A N 1
ATOM 677 C CA . GLY A 1 92 ? 0.236 -20.061 2.010 1.00 79.06 92 GLY A CA 1
ATOM 678 C C . GLY A 1 92 ? -0.285 -18.640 1.783 1.00 79.06 92 GLY A C 1
ATOM 679 O O . GLY A 1 92 ? -0.688 -18.301 0.669 1.00 79.06 92 GLY A O 1
ATOM 680 N N . THR A 1 93 ? -0.220 -17.788 2.809 1.00 76.69 93 THR A N 1
ATOM 681 C CA . THR A 1 93 ? -0.637 -16.381 2.721 1.00 76.69 93 THR A CA 1
ATOM 682 C C . THR A 1 93 ? 0.249 -15.595 1.761 1.00 76.69 93 THR A C 1
ATOM 684 O O . THR A 1 93 ? -0.271 -14.908 0.885 1.00 76.69 93 THR A O 1
ATOM 687 N N . ALA A 1 94 ? 1.572 -15.757 1.853 1.00 77.81 94 ALA A N 1
ATOM 688 C CA . ALA A 1 94 ? 2.526 -15.129 0.945 1.00 77.81 94 ALA A CA 1
ATOM 689 C C . ALA A 1 94 ? 2.235 -15.515 -0.509 1.00 77.81 94 ALA A C 1
ATOM 691 O O . ALA A 1 94 ? 2.115 -14.644 -1.363 1.00 77.81 94 ALA A O 1
ATOM 692 N N . ARG A 1 95 ? 2.041 -16.809 -0.795 1.00 81.44 95 ARG A N 1
ATOM 693 C CA . ARG A 1 95 ? 1.738 -17.290 -2.149 1.00 81.44 95 ARG A CA 1
ATOM 694 C C . ARG A 1 95 ? 0.428 -16.714 -2.677 1.00 81.44 95 ARG A C 1
ATOM 696 O O . ARG A 1 95 ? 0.382 -16.294 -3.827 1.00 81.44 95 ARG A O 1
ATOM 703 N N . LYS A 1 96 ? -0.610 -16.651 -1.838 1.00 80.62 96 LYS A N 1
ATOM 704 C CA . LYS A 1 96 ? -1.907 -16.069 -2.206 1.00 80.62 96 LYS A CA 1
ATOM 705 C C . LYS A 1 96 ? -1.771 -14.587 -2.562 1.00 80.62 96 LYS A C 1
ATOM 707 O O . LYS A 1 96 ? -2.195 -14.188 -3.642 1.00 80.62 96 LYS A O 1
ATOM 712 N N . VAL A 1 97 ? -1.130 -13.807 -1.695 1.00 77.94 97 VAL A N 1
ATOM 713 C CA . VAL A 1 97 ? -0.938 -12.359 -1.874 1.00 77.94 97 VAL A CA 1
ATOM 714 C C . VAL A 1 97 ? -0.034 -12.050 -3.070 1.00 77.94 97 VAL A C 1
ATOM 716 O O . VAL A 1 97 ? -0.313 -11.132 -3.830 1.00 77.94 97 VAL A O 1
ATOM 719 N N . LEU A 1 98 ? 1.009 -12.854 -3.294 1.00 79.50 98 LEU A N 1
ATOM 720 C CA . LEU A 1 98 ? 1.904 -12.705 -4.445 1.00 79.50 98 LEU A CA 1
ATOM 721 C C . LEU A 1 98 ? 1.262 -13.139 -5.768 1.00 79.50 98 LEU A C 1
ATOM 723 O O . LEU A 1 98 ? 1.671 -12.659 -6.822 1.00 79.50 98 LEU A O 1
ATOM 727 N N . SER A 1 99 ? 0.283 -14.050 -5.730 1.00 78.31 99 SER A N 1
ATOM 728 C CA . SER A 1 99 ? -0.468 -14.473 -6.921 1.00 78.31 99 SER A CA 1
ATOM 729 C C . SER A 1 99 ? -1.572 -13.492 -7.320 1.00 78.31 99 SER A C 1
ATOM 731 O O . SER A 1 99 ? -1.922 -13.415 -8.492 1.00 78.31 99 SER A O 1
ATOM 733 N N . SER A 1 100 ? -2.122 -12.749 -6.357 1.00 78.94 100 SER A N 1
ATOM 734 C CA . SER A 1 100 ? -3.202 -11.793 -6.579 1.00 78.94 100 SER A CA 1
ATOM 735 C C . SER A 1 100 ? -3.083 -10.648 -5.577 1.00 78.94 100 SER A C 1
ATOM 737 O O . SER A 1 100 ? -3.403 -10.818 -4.399 1.00 78.94 100 SER A O 1
ATOM 739 N N . ASN A 1 101 ? -2.701 -9.463 -6.058 1.00 80.31 101 ASN A N 1
ATOM 740 C CA . ASN A 1 101 ? -2.678 -8.218 -5.286 1.00 80.31 101 ASN A CA 1
ATOM 741 C C . ASN A 1 101 ? -4.099 -7.667 -5.071 1.00 80.31 101 ASN A C 1
ATOM 743 O O . ASN A 1 101 ? -4.428 -6.553 -5.466 1.00 80.31 101 ASN A O 1
ATOM 747 N N . ARG A 1 102 ? -4.995 -8.479 -4.511 1.00 78.75 102 ARG A N 1
ATOM 748 C CA . ARG A 1 102 ? -6.382 -8.091 -4.245 1.00 78.75 102 ARG A CA 1
ATOM 749 C C . ARG A 1 102 ? -6.844 -8.627 -2.902 1.00 78.75 102 ARG A C 1
ATOM 751 O O . ARG A 1 102 ? -6.561 -9.768 -2.540 1.00 78.75 102 ARG A O 1
ATOM 758 N N . THR A 1 103 ? -7.594 -7.799 -2.190 1.00 69.25 103 THR A N 1
ATOM 759 C CA . THR A 1 103 ? -8.309 -8.171 -0.970 1.00 69.25 103 THR A CA 1
ATOM 760 C C . THR A 1 103 ? -9.656 -8.826 -1.302 1.00 69.25 103 THR A C 1
ATOM 762 O O . THR A 1 103 ? -10.068 -8.932 -2.461 1.00 69.25 103 THR A O 1
ATOM 765 N N . ARG A 1 104 ? -10.393 -9.228 -0.260 1.00 63.91 104 ARG A N 1
ATOM 766 C CA . ARG A 1 104 ? -11.737 -9.816 -0.359 1.00 63.91 104 ARG A CA 1
ATOM 767 C C . ARG A 1 104 ? -12.794 -8.857 -0.943 1.00 63.91 104 ARG A C 1
ATOM 769 O O . ARG A 1 104 ? -13.829 -9.333 -1.392 1.00 63.91 104 ARG A O 1
ATOM 776 N N . GLY A 1 105 ? -12.521 -7.549 -0.995 1.00 63.28 105 GLY A N 1
ATOM 777 C CA . GLY A 1 105 ?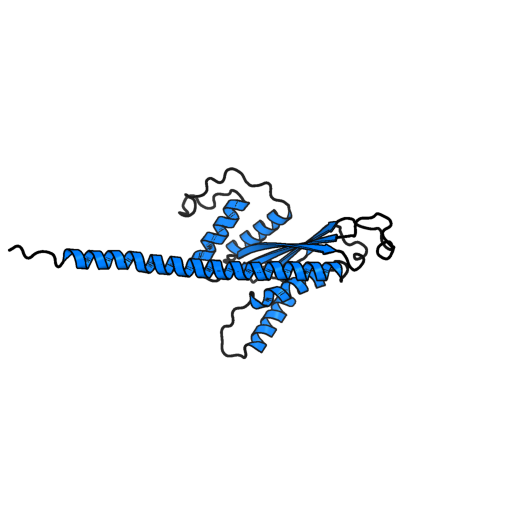 -13.381 -6.527 -1.613 1.00 63.28 105 GLY A CA 1
ATOM 778 C C . GLY A 1 105 ? -12.939 -6.078 -3.012 1.00 63.28 105 GLY A C 1
ATOM 779 O O . GLY A 1 105 ? -13.441 -5.077 -3.517 1.00 63.28 105 GLY A O 1
ATOM 780 N N . GLY A 1 106 ? -11.960 -6.754 -3.626 1.00 70.69 106 GLY A N 1
ATOM 781 C CA . GLY A 1 106 ? -11.408 -6.354 -4.925 1.00 70.69 106 GLY A CA 1
ATOM 782 C C . GLY A 1 106 ? -10.575 -5.066 -4.887 1.00 70.69 106 GLY A C 1
ATOM 783 O O . GLY A 1 106 ? -10.205 -4.556 -5.944 1.00 70.69 106 GLY A O 1
ATOM 784 N N . THR A 1 107 ? -10.269 -4.540 -3.696 1.00 74.38 107 THR A N 1
ATOM 785 C CA . THR A 1 107 ? -9.313 -3.442 -3.520 1.00 74.38 107 THR A CA 1
ATOM 786 C C . THR A 1 107 ? -7.885 -3.989 -3.579 1.00 74.38 107 THR A C 1
ATOM 788 O O . THR A 1 107 ? -7.645 -5.099 -3.088 1.00 74.38 107 THR A O 1
ATOM 791 N N . PRO A 1 108 ? -6.935 -3.267 -4.196 1.00 81.06 108 PRO A N 1
ATOM 792 C CA . PRO A 1 108 ? -5.542 -3.678 -4.182 1.00 81.06 108 PRO A CA 1
ATOM 793 C C . PRO A 1 108 ? -5.001 -3.628 -2.754 1.00 81.06 108 PRO A C 1
ATOM 795 O O . PRO A 1 108 ? -5.385 -2.760 -1.971 1.00 81.06 108 PRO A O 1
ATOM 798 N N . ILE A 1 109 ? -4.119 -4.565 -2.403 1.00 84.62 109 ILE A N 1
ATOM 799 C CA . ILE A 1 109 ? -3.436 -4.523 -1.102 1.00 84.62 109 ILE A CA 1
ATOM 800 C C . ILE A 1 109 ? -2.396 -3.403 -1.142 1.00 84.62 109 ILE A C 1
ATOM 802 O O . ILE A 1 109 ? -2.269 -2.622 -0.201 1.00 84.62 109 ILE A O 1
ATOM 806 N N . VAL A 1 110 ? -1.688 -3.306 -2.266 1.00 89.06 110 VAL A N 1
ATOM 807 C CA . VAL A 1 110 ? -0.669 -2.293 -2.523 1.00 89.06 110 VAL A CA 1
ATOM 808 C C . VAL A 1 110 ? -0.939 -1.644 -3.869 1.00 89.06 110 VAL A C 1
ATOM 810 O O . VAL A 1 110 ? -1.141 -2.341 -4.856 1.00 89.06 110 VAL A O 1
ATOM 813 N N . LEU A 1 111 ? -0.907 -0.322 -3.925 1.00 89.50 111 LEU A N 1
ATOM 814 C CA . LEU A 1 111 ? -0.856 0.436 -5.169 1.00 89.50 111 LEU A CA 1
ATOM 815 C C . LEU A 1 111 ? 0.540 1.042 -5.281 1.00 89.50 111 LEU A C 1
ATOM 817 O O . LEU A 1 111 ? 1.022 1.631 -4.311 1.00 89.50 111 LEU A O 1
ATOM 821 N N . VAL A 1 112 ? 1.205 0.866 -6.421 1.00 90.69 112 VAL A N 1
ATOM 822 C CA . VAL A 1 112 ? 2.532 1.451 -6.641 1.00 90.69 112 VAL A CA 1
ATOM 823 C C . VAL A 1 112 ? 2.483 2.380 -7.835 1.00 90.69 112 VAL A C 1
ATOM 825 O O . VAL A 1 112 ? 2.288 1.926 -8.954 1.00 90.69 112 VAL A O 1
ATOM 828 N N . ASP A 1 113 ? 2.714 3.660 -7.603 1.00 90.56 113 ASP A N 1
ATOM 829 C CA . ASP A 1 113 ? 2.916 4.645 -8.655 1.00 90.56 113 ASP A CA 1
ATOM 830 C C . ASP A 1 113 ? 4.406 4.905 -8.811 1.00 90.56 113 ASP A C 1
ATOM 832 O O . ASP A 1 113 ? 5.125 5.038 -7.819 1.00 90.56 113 ASP A O 1
ATOM 836 N N . TYR A 1 114 ? 4.882 5.002 -10.043 1.00 91.25 114 TYR A N 1
ATOM 837 C CA . TYR A 1 114 ? 6.231 5.478 -10.309 1.00 91.25 114 TYR A CA 1
ATOM 838 C C . TYR A 1 114 ? 6.211 6.695 -11.225 1.00 91.25 114 TYR A C 1
ATOM 840 O O . TYR A 1 114 ? 5.293 6.883 -12.020 1.00 91.25 114 TYR A O 1
ATOM 848 N N . GLU A 1 115 ? 7.252 7.504 -11.109 1.00 91.38 115 GLU A N 1
ATOM 849 C CA . GLU A 1 115 ? 7.511 8.689 -11.911 1.00 91.38 115 GLU A CA 1
ATOM 850 C C . GLU A 1 115 ? 9.013 8.762 -12.200 1.00 91.38 115 GLU A C 1
ATOM 852 O O . GLU A 1 115 ? 9.845 8.554 -11.314 1.00 91.38 115 GLU A O 1
ATOM 857 N N . LEU A 1 116 ? 9.366 9.005 -13.454 1.00 88.81 116 LEU A N 1
ATOM 858 C CA . LEU A 1 116 ? 10.727 9.016 -13.957 1.00 88.81 116 LEU A CA 1
ATOM 859 C C . LEU A 1 116 ? 11.139 10.458 -14.240 1.00 88.81 116 LEU A C 1
ATOM 861 O O . LEU A 1 116 ? 10.470 11.177 -14.976 1.00 88.81 116 LEU A O 1
ATOM 865 N N . THR A 1 117 ? 12.266 10.860 -13.670 1.00 87.50 117 THR A N 1
ATOM 866 C CA . THR A 1 117 ? 12.831 12.200 -13.833 1.00 87.50 117 THR A CA 1
ATOM 867 C C . THR A 1 117 ? 14.129 12.107 -14.619 1.00 87.50 117 THR A C 1
ATOM 869 O O . THR A 1 117 ? 14.888 11.144 -14.457 1.00 87.50 117 THR A O 1
ATOM 872 N N . ASP A 1 118 ? 14.401 13.132 -15.431 1.00 85.62 118 ASP A N 1
ATOM 873 C CA . ASP A 1 118 ? 15.616 13.250 -16.244 1.00 85.62 118 ASP A CA 1
ATOM 874 C C . ASP A 1 118 ? 15.780 12.042 -17.189 1.00 85.62 118 ASP A C 1
ATOM 876 O O . ASP A 1 118 ? 16.776 11.318 -17.142 1.00 85.62 118 ASP A O 1
ATOM 880 N N . ARG A 1 119 ? 14.756 11.770 -18.018 1.00 81.19 119 ARG A N 1
ATOM 881 C CA . ARG A 1 119 ? 14.777 10.643 -18.957 1.00 81.19 119 ARG A CA 1
ATOM 882 C C . ARG A 1 119 ? 15.838 10.841 -20.036 1.00 81.19 119 ARG A C 1
ATOM 884 O O . ARG A 1 119 ? 15.831 11.845 -20.738 1.00 81.19 119 ARG A O 1
ATOM 891 N N . LEU A 1 120 ? 16.710 9.845 -20.178 1.00 78.62 120 LEU A N 1
ATOM 892 C CA . LEU A 1 120 ? 17.677 9.753 -21.267 1.00 78.62 120 LEU A CA 1
ATOM 893 C C . LEU A 1 120 ? 17.091 8.965 -22.443 1.00 78.62 120 LEU A C 1
ATOM 895 O O . LEU A 1 120 ? 16.274 8.057 -22.254 1.00 78.62 120 LEU A O 1
ATOM 899 N N . ASP A 1 121 ? 17.561 9.287 -23.646 1.00 76.94 121 ASP A N 1
ATOM 900 C CA . ASP A 1 121 ? 17.227 8.539 -24.854 1.00 76.94 121 ASP A CA 1
ATOM 901 C C . ASP A 1 121 ? 17.740 7.085 -24.785 1.00 76.94 121 ASP A C 1
ATOM 903 O O . ASP A 1 121 ? 18.772 6.808 -24.152 1.00 76.94 121 ASP A O 1
ATOM 907 N N . PRO A 1 122 ? 17.058 6.134 -25.455 1.00 69.69 122 PRO A N 1
ATOM 908 C CA . PRO A 1 122 ? 17.481 4.737 -25.496 1.00 69.69 122 PRO A CA 1
ATOM 909 C C . PRO A 1 122 ? 18.934 4.603 -25.978 1.00 69.69 122 PRO A C 1
ATOM 911 O O . PRO A 1 122 ? 19.308 5.152 -27.013 1.00 69.69 122 PRO A O 1
ATOM 914 N N . GLY A 1 123 ? 19.766 3.875 -25.227 1.00 70.56 123 GLY A N 1
ATOM 915 C CA . GLY A 1 123 ? 21.184 3.664 -25.555 1.00 70.56 123 GLY A CA 1
ATOM 916 C C . GLY A 1 123 ? 22.144 4.778 -25.110 1.00 70.56 123 GLY A C 1
ATOM 917 O O . GLY A 1 123 ? 23.350 4.660 -25.325 1.00 70.56 123 GLY A O 1
ATOM 918 N N . GLN A 1 124 ? 21.652 5.841 -24.462 1.00 75.81 124 GLN A N 1
ATOM 919 C CA . GLN A 1 124 ? 22.511 6.825 -23.785 1.00 75.81 124 GLN A CA 1
ATOM 920 C C . GLN A 1 124 ? 22.744 6.508 -22.302 1.00 75.81 124 GLN A C 1
ATOM 922 O O . GLN A 1 124 ? 23.577 7.153 -21.674 1.00 75.81 124 GLN A O 1
ATOM 927 N N . PHE A 1 125 ? 22.051 5.507 -21.747 1.00 74.31 125 PHE A N 1
ATOM 928 C CA . PHE A 1 125 ? 22.169 5.130 -20.336 1.00 74.31 125 PHE A CA 1
ATOM 929 C C . PHE A 1 125 ? 23.602 4.731 -19.938 1.00 74.31 125 PHE A C 1
ATOM 931 O O . PHE A 1 125 ? 24.075 5.125 -18.875 1.00 74.31 125 PHE A O 1
ATOM 938 N N . ASP A 1 126 ? 24.302 4.009 -20.819 1.00 74.31 126 ASP A N 1
ATOM 939 C CA . ASP A 1 126 ? 25.668 3.520 -20.582 1.00 74.31 126 ASP A CA 1
ATOM 940 C C . ASP A 1 126 ? 26.757 4.550 -20.925 1.00 74.31 126 ASP A C 1
ATOM 942 O O . ASP A 1 126 ? 27.946 4.302 -20.710 1.00 74.31 126 ASP A O 1
ATOM 946 N N . LYS A 1 127 ? 26.385 5.714 -21.473 1.00 77.00 127 LYS A N 1
ATOM 947 C CA . LYS A 1 127 ? 27.344 6.774 -21.798 1.00 77.00 127 LYS A CA 1
ATOM 948 C C . LYS A 1 127 ? 27.636 7.614 -20.557 1.00 77.00 127 LYS A C 1
ATOM 950 O O . LYS A 1 127 ? 26.738 7.946 -19.785 1.00 77.00 127 LYS A O 1
ATOM 955 N N . ALA A 1 128 ? 28.906 7.979 -20.372 1.00 65.50 128 ALA A N 1
ATOM 956 C CA . ALA A 1 128 ? 29.302 8.901 -19.315 1.00 65.50 128 ALA A CA 1
ATOM 957 C C . ALA A 1 128 ? 28.551 10.233 -19.487 1.00 65.50 128 ALA A C 1
ATOM 959 O O . ALA A 1 128 ? 28.529 10.811 -20.572 1.00 65.50 128 ALA A O 1
ATOM 960 N N . LEU A 1 129 ? 27.896 10.690 -18.420 1.00 68.81 129 LEU A N 1
ATOM 961 C CA . LEU A 1 129 ? 27.166 11.954 -18.416 1.00 68.81 129 LEU A CA 1
ATOM 962 C C . LEU A 1 129 ? 28.183 13.106 -18.408 1.00 68.81 129 LEU A C 1
ATOM 964 O O . LEU A 1 129 ? 28.756 13.385 -17.360 1.00 68.81 129 LEU A O 1
ATOM 968 N N . ASP A 1 130 ? 28.387 13.775 -19.546 1.00 63.56 130 ASP A N 1
ATOM 969 C CA . ASP A 1 130 ? 29.318 14.918 -19.656 1.00 63.56 130 ASP A CA 1
ATOM 970 C C . ASP A 1 130 ? 28.896 16.105 -18.764 1.00 63.56 130 ASP A C 1
ATOM 972 O O . ASP A 1 130 ? 29.731 16.768 -18.155 1.00 63.56 130 ASP A O 1
ATOM 976 N N . SER A 1 131 ? 27.587 16.359 -18.629 1.00 61.91 131 SER A N 1
ATOM 977 C CA . SER A 1 131 ? 27.032 17.351 -17.685 1.00 61.91 131 SER A CA 1
ATOM 978 C C . SER A 1 131 ? 25.576 17.068 -17.267 1.00 61.91 131 SER A C 1
ATOM 980 O O . SER A 1 131 ? 24.885 17.946 -16.743 1.00 61.91 131 SER A O 1
ATOM 982 N N . GLY A 1 132 ? 25.065 15.871 -17.568 1.00 67.56 132 GLY A N 1
ATOM 983 C CA . GLY A 1 132 ? 23.658 15.518 -17.379 1.00 67.56 132 GLY A CA 1
ATOM 984 C C . GLY A 1 132 ? 23.327 15.112 -15.942 1.00 67.56 132 GLY A C 1
ATOM 985 O O . GLY A 1 132 ? 24.143 14.512 -15.239 1.00 67.56 132 GLY A O 1
ATOM 986 N N . LYS A 1 133 ? 22.096 15.396 -15.502 1.00 79.44 133 LYS A N 1
ATOM 987 C CA . LYS A 1 133 ? 21.565 14.833 -14.255 1.00 79.44 133 LYS A CA 1
ATOM 988 C C . LYS A 1 133 ? 21.334 13.329 -14.443 1.00 79.44 133 LYS A C 1
ATOM 990 O O . LYS A 1 133 ? 20.853 12.919 -15.497 1.00 79.44 133 LYS A O 1
ATOM 995 N N . PRO A 1 134 ? 21.668 12.489 -13.449 1.00 82.50 134 PRO A N 1
ATOM 996 C CA . PRO A 1 134 ? 21.407 11.065 -13.553 1.00 82.50 134 PRO A CA 1
ATOM 997 C C . PRO A 1 134 ? 19.900 10.803 -13.505 1.00 82.50 134 PRO A C 1
ATOM 999 O O . PRO A 1 134 ? 19.214 11.365 -12.652 1.00 82.50 134 PRO A O 1
ATOM 1002 N N . MET A 1 135 ? 19.424 9.887 -14.349 1.00 88.06 135 MET A N 1
ATOM 1003 C CA . MET A 1 135 ? 18.028 9.452 -14.361 1.00 88.06 135 MET A CA 1
ATOM 1004 C C . MET A 1 135 ? 17.611 8.917 -12.984 1.00 88.06 135 MET A C 1
ATOM 1006 O O . MET A 1 135 ? 18.313 8.094 -12.375 1.00 88.06 135 MET A O 1
ATOM 1010 N N . LYS A 1 136 ? 16.465 9.378 -12.481 1.00 91.12 136 LYS A N 1
ATOM 1011 C CA . LYS A 1 136 ? 15.929 8.992 -11.168 1.00 91.12 136 LYS A CA 1
ATOM 1012 C C . LYS A 1 136 ? 14.516 8.465 -11.303 1.00 91.12 136 LYS A C 1
ATOM 1014 O O . LYS A 1 136 ? 13.709 9.030 -12.027 1.00 91.12 136 LYS A O 1
ATOM 1019 N N . VAL A 1 137 ? 14.216 7.419 -10.547 1.00 93.31 137 VAL A N 1
ATOM 1020 C CA . VAL A 1 137 ? 12.861 6.913 -10.368 1.00 93.31 137 VAL A CA 1
ATOM 1021 C C . VAL A 1 137 ? 12.349 7.334 -8.997 1.00 93.31 137 VAL A C 1
ATOM 1023 O O . VAL A 1 137 ? 13.012 7.131 -7.978 1.00 93.31 137 VAL A O 1
ATOM 1026 N N . HIS A 1 138 ? 11.174 7.941 -8.976 1.00 93.56 138 HIS A N 1
ATOM 1027 C CA . HIS A 1 138 ? 10.391 8.244 -7.792 1.00 93.56 138 HIS A CA 1
ATOM 1028 C C . HIS A 1 138 ? 9.272 7.218 -7.714 1.00 93.56 138 HIS A C 1
ATOM 1030 O O . HIS A 1 138 ? 8.504 7.067 -8.653 1.00 93.56 138 HIS A O 1
ATOM 1036 N N . VAL A 1 139 ? 9.178 6.499 -6.606 1.00 93.00 139 VAL A N 1
ATOM 1037 C CA . VAL A 1 139 ? 8.146 5.491 -6.383 1.00 93.00 139 VAL A CA 1
ATOM 1038 C C . VAL A 1 139 ? 7.307 5.909 -5.189 1.00 93.00 139 VAL A C 1
ATOM 1040 O O . VAL A 1 139 ? 7.839 6.224 -4.125 1.00 93.00 139 VAL A O 1
ATOM 1043 N N . LYS A 1 140 ? 5.990 5.908 -5.363 1.00 92.88 140 LYS A N 1
ATOM 1044 C CA . LYS A 1 140 ? 4.994 6.116 -4.317 1.00 92.88 140 LYS A CA 1
ATOM 1045 C C . LYS A 1 140 ? 4.278 4.793 -4.095 1.00 92.88 140 LYS A C 1
ATOM 1047 O O . LYS A 1 140 ? 3.696 4.229 -5.012 1.00 92.88 140 LYS A O 1
ATOM 1052 N N . VAL A 1 141 ? 4.337 4.282 -2.875 1.00 92.50 141 VAL A N 1
ATOM 1053 C CA . VAL A 1 141 ? 3.653 3.054 -2.478 1.00 92.50 141 VAL A CA 1
ATOM 1054 C C . VAL A 1 141 ? 2.524 3.429 -1.538 1.00 92.50 141 VAL A C 1
ATOM 1056 O O . VAL A 1 141 ? 2.764 4.034 -0.494 1.00 92.50 141 VAL A O 1
ATOM 1059 N N . ALA A 1 142 ? 1.302 3.054 -1.899 1.00 90.69 142 ALA A N 1
ATOM 1060 C CA . ALA A 1 142 ? 0.139 3.149 -1.038 1.00 90.69 142 ALA A CA 1
ATOM 1061 C C . ALA A 1 142 ? -0.265 1.749 -0.567 1.00 90.69 142 ALA A C 1
ATOM 1063 O O . ALA A 1 142 ? -0.668 0.896 -1.358 1.00 90.69 142 ALA A O 1
ATOM 1064 N N . TYR A 1 143 ? -0.152 1.516 0.736 1.00 90.19 143 TYR A N 1
ATOM 1065 C CA . TYR A 1 143 ? -0.539 0.268 1.378 1.00 90.19 143 TYR A CA 1
ATOM 1066 C C . TYR A 1 143 ? -1.914 0.410 2.036 1.00 90.19 143 TYR A C 1
ATOM 1068 O O . TYR A 1 143 ? -2.087 1.219 2.948 1.00 90.19 143 TYR A O 1
ATOM 1076 N N . PHE A 1 144 ? -2.892 -0.386 1.601 1.00 87.00 144 PHE A N 1
ATOM 1077 C CA . PHE A 1 144 ? -4.228 -0.425 2.199 1.00 87.00 144 PHE A CA 1
ATOM 1078 C C . PHE A 1 144 ? -4.220 -1.308 3.447 1.00 87.00 144 PHE A C 1
ATOM 1080 O O . PHE A 1 144 ? -4.603 -2.478 3.411 1.00 87.00 144 PHE A O 1
ATOM 1087 N N . TYR A 1 145 ? -3.760 -0.737 4.559 1.00 84.69 145 TYR A N 1
ATOM 1088 C CA . TYR A 1 145 ? -3.676 -1.450 5.826 1.00 84.69 145 TYR A CA 1
ATOM 1089 C C . TYR A 1 145 ? -5.070 -1.722 6.399 1.00 84.69 145 TYR A C 1
ATOM 1091 O O . TYR A 1 145 ? -5.880 -0.805 6.564 1.00 84.69 145 TYR A O 1
ATOM 1099 N N . GLU A 1 146 ? -5.334 -2.989 6.720 1.00 79.88 146 GLU A N 1
ATOM 1100 C CA . GLU A 1 146 ? -6.544 -3.407 7.421 1.00 79.88 146 GLU A CA 1
ATOM 1101 C C . GLU A 1 146 ? -6.339 -3.262 8.927 1.00 79.88 146 GLU A C 1
ATOM 1103 O O . GLU A 1 146 ? -5.488 -3.905 9.550 1.00 79.88 146 GLU A O 1
ATOM 1108 N N . TYR A 1 147 ? -7.142 -2.390 9.515 1.00 78.25 147 TYR A N 1
ATOM 1109 C CA . TYR A 1 147 ? -7.112 -2.141 10.938 1.00 78.25 147 TYR A CA 1
ATOM 1110 C C . TYR A 1 147 ? -7.726 -3.317 11.722 1.00 78.25 147 TYR A C 1
ATOM 1112 O O . TYR A 1 147 ? -8.742 -3.883 11.323 1.00 78.25 147 TYR A O 1
ATOM 1120 N N . ARG A 1 148 ? -7.129 -3.696 12.863 1.00 75.44 148 ARG A N 1
ATOM 1121 C CA . ARG A 1 148 ? -7.531 -4.913 13.602 1.00 75.44 148 ARG A CA 1
ATOM 1122 C C . ARG A 1 148 ? -8.610 -4.700 14.665 1.00 75.44 148 ARG A C 1
ATOM 1124 O O . ARG A 1 148 ? -9.356 -5.634 14.940 1.00 75.44 148 ARG A O 1
ATOM 1131 N N . ILE A 1 149 ? -8.683 -3.519 15.281 1.00 76.06 149 ILE A N 1
ATOM 1132 C CA . ILE A 1 149 ? -9.601 -3.254 16.399 1.00 76.06 149 ILE A CA 1
ATOM 1133 C C . ILE A 1 149 ? -10.909 -2.639 15.868 1.00 76.06 149 ILE A C 1
ATOM 1135 O O . ILE A 1 149 ? -10.961 -1.432 15.623 1.00 76.06 149 ILE A O 1
ATOM 1139 N N . PRO A 1 150 ? -11.999 -3.421 15.740 1.00 66.94 150 PRO A N 1
ATOM 1140 C CA . PRO A 1 150 ? -13.179 -3.059 14.946 1.00 66.94 150 PRO A CA 1
ATOM 1141 C C . PRO A 1 150 ? -13.835 -1.733 15.356 1.00 66.94 150 PRO A C 1
ATOM 1143 O O . PRO A 1 150 ? -14.292 -0.983 14.496 1.00 66.94 150 PRO A O 1
ATOM 1146 N N . PHE A 1 151 ? -13.833 -1.407 16.652 1.00 69.31 151 PHE A N 1
ATOM 1147 C CA . PHE A 1 151 ? -14.390 -0.154 17.169 1.00 69.31 151 PHE A CA 1
ATOM 1148 C C . PHE A 1 151 ? -13.647 1.097 16.660 1.00 69.31 151 PHE A C 1
ATOM 1150 O O . PHE A 1 151 ? -14.277 2.120 16.421 1.00 69.31 151 PHE A O 1
ATOM 1157 N N . VAL A 1 152 ? -12.327 1.035 16.468 1.00 69.69 152 VAL A N 1
ATOM 1158 C CA . VAL A 1 152 ? -11.522 2.204 16.066 1.00 69.69 152 VAL A CA 1
ATOM 1159 C C . VAL A 1 152 ? -11.498 2.361 14.540 1.00 69.69 152 VAL A C 1
ATOM 1161 O O . VAL A 1 152 ? -11.400 3.470 14.013 1.00 69.69 152 VAL A O 1
ATOM 1164 N N . ASN A 1 153 ? -11.633 1.245 13.823 1.00 73.62 153 ASN A N 1
ATOM 1165 C CA . ASN A 1 153 ? -11.524 1.169 12.371 1.00 73.62 153 ASN A CA 1
ATOM 1166 C C . ASN A 1 153 ? -12.449 2.150 11.641 1.00 73.62 153 ASN A C 1
ATOM 1168 O O . ASN A 1 153 ? -12.006 2.899 10.769 1.00 73.62 153 ASN A O 1
ATOM 1172 N N . TRP A 1 154 ? -13.736 2.150 12.001 1.00 74.50 154 TRP A N 1
ATOM 1173 C CA . TRP A 1 154 ? -14.735 2.966 11.316 1.00 74.50 154 TRP A CA 1
ATOM 1174 C C . TRP A 1 154 ? -14.502 4.461 11.553 1.00 74.50 154 TRP A C 1
ATOM 1176 O O . TRP A 1 154 ? -14.679 5.246 10.624 1.00 74.50 154 TRP A O 1
ATOM 1186 N N . VAL A 1 155 ? -14.050 4.846 12.753 1.00 74.06 155 VAL A N 1
ATOM 1187 C CA . VAL A 1 155 ? -13.731 6.239 13.095 1.00 74.06 155 VAL A CA 1
ATOM 1188 C C . VAL A 1 155 ? -12.551 6.724 12.259 1.00 74.06 155 VAL A C 1
ATOM 1190 O O . VAL A 1 155 ? -12.667 7.739 11.577 1.00 74.06 155 VAL A O 1
ATOM 1193 N N . ILE A 1 156 ? -11.438 5.980 12.249 1.00 74.38 156 ILE A N 1
ATOM 1194 C CA . ILE A 1 156 ? -10.217 6.398 11.544 1.00 74.38 156 ILE A CA 1
ATOM 1195 C C . ILE A 1 156 ? -10.446 6.467 10.033 1.00 74.38 156 ILE A C 1
ATOM 1197 O O . ILE A 1 156 ? -10.096 7.463 9.399 1.00 74.38 156 ILE A O 1
ATOM 1201 N N . THR A 1 157 ? -11.049 5.434 9.441 1.00 74.50 157 THR A N 1
ATOM 1202 C CA . THR A 1 157 ? -11.275 5.402 7.992 1.00 74.50 157 THR A CA 1
ATOM 1203 C C . THR A 1 157 ? -12.243 6.502 7.548 1.00 74.50 157 THR A C 1
ATOM 1205 O O . THR A 1 157 ? -11.984 7.159 6.538 1.00 74.50 157 THR A O 1
ATOM 1208 N N . LYS A 1 158 ? -13.327 6.759 8.301 1.00 72.62 158 LYS A N 1
ATOM 1209 C CA . LYS A 1 158 ? -14.248 7.868 7.995 1.00 72.62 158 LYS A CA 1
ATOM 1210 C C . LYS A 1 158 ? -13.574 9.228 8.164 1.00 72.62 158 LYS A C 1
ATOM 1212 O O . LYS A 1 158 ? -13.752 10.083 7.306 1.00 72.62 158 LYS A O 1
ATOM 1217 N N . TYR A 1 159 ? -12.783 9.416 9.220 1.00 74.19 159 TYR A N 1
ATOM 1218 C CA . TYR A 1 159 ? -12.037 10.652 9.461 1.00 74.19 159 TYR A CA 1
ATOM 1219 C C . TYR A 1 159 ? -11.057 10.961 8.322 1.00 74.19 159 TYR A C 1
ATOM 1221 O O . TYR A 1 159 ? -11.060 12.064 7.778 1.00 74.19 159 TYR A O 1
ATOM 1229 N N . TRP A 1 160 ? -10.275 9.965 7.893 1.00 77.00 160 TRP A N 1
ATOM 1230 C CA . TRP A 1 160 ? -9.373 10.100 6.748 1.00 77.00 160 TRP A CA 1
ATOM 1231 C C . TRP A 1 160 ? -10.132 10.482 5.468 1.00 77.00 160 TRP A C 1
ATOM 1233 O O . TRP A 1 160 ? -9.746 11.415 4.763 1.00 77.00 160 TRP A O 1
ATOM 1243 N N . LEU A 1 161 ? -11.261 9.814 5.198 1.00 72.19 161 LEU A N 1
ATOM 1244 C CA . LEU A 1 161 ? -12.097 10.115 4.037 1.00 72.19 161 LEU A CA 1
ATOM 1245 C C . LEU A 1 161 ? -12.694 11.529 4.110 1.00 72.19 161 LEU A C 1
ATOM 1247 O O . LEU A 1 161 ? -12.772 12.208 3.086 1.00 72.19 161 LEU A O 1
ATOM 1251 N N . ALA A 1 162 ? -13.102 11.977 5.300 1.00 68.38 162 ALA A N 1
ATOM 1252 C CA . ALA A 1 162 ? -13.652 13.309 5.532 1.00 68.38 162 ALA A CA 1
ATOM 1253 C C . ALA A 1 162 ? -12.616 14.398 5.224 1.00 68.38 162 ALA A C 1
ATOM 1255 O O . ALA A 1 162 ? -12.919 15.312 4.462 1.00 68.38 162 ALA A O 1
ATOM 1256 N N . ILE A 1 163 ? -11.375 14.247 5.704 1.00 67.88 163 ILE A N 1
ATOM 1257 C CA . ILE A 1 163 ? -10.273 15.170 5.378 1.00 67.88 163 ILE A CA 1
ATOM 1258 C C . ILE A 1 163 ? -10.016 15.217 3.869 1.00 67.88 163 ILE A C 1
ATOM 1260 O O . ILE A 1 163 ? -9.753 16.280 3.311 1.00 67.88 163 ILE A O 1
ATOM 1264 N N . GLN A 1 164 ? -10.070 14.067 3.196 1.00 68.12 164 GLN A N 1
ATOM 1265 C CA . GLN A 1 164 ? -9.676 13.989 1.793 1.00 68.12 164 GLN A CA 1
ATOM 1266 C C . GLN A 1 164 ? -10.780 14.406 0.817 1.00 68.12 164 GLN A C 1
ATOM 1268 O O . GLN A 1 164 ? -10.484 14.852 -0.288 1.00 68.12 164 GLN A O 1
ATOM 1273 N N . THR A 1 165 ? -12.048 14.252 1.201 1.00 62.69 165 THR A N 1
ATOM 1274 C CA . THR A 1 165 ? -13.198 14.501 0.317 1.00 62.69 165 THR A CA 1
ATOM 1275 C C . THR A 1 165 ? -14.023 15.721 0.701 1.00 62.69 165 THR A C 1
ATOM 1277 O O . THR A 1 165 ? -14.865 16.127 -0.094 1.00 62.69 165 THR A O 1
ATOM 1280 N N . GLY A 1 166 ? -13.832 16.282 1.900 1.00 55.91 166 GLY A N 1
ATOM 1281 C CA . GLY A 1 166 ? -14.645 17.384 2.423 1.00 55.91 166 GLY A CA 1
ATOM 1282 C C . GLY A 1 166 ? -16.134 17.042 2.585 1.00 55.91 166 GLY A C 1
ATOM 1283 O O . GLY A 1 166 ? -16.949 17.930 2.808 1.00 55.91 166 GLY A O 1
ATOM 1284 N N . MET A 1 167 ? -16.533 15.771 2.432 1.00 53.06 167 MET A N 1
ATOM 1285 C CA . MET A 1 167 ? -17.941 15.374 2.448 1.00 53.06 167 MET A CA 1
ATOM 1286 C C . MET A 1 167 ? -18.425 14.995 3.846 1.00 53.06 167 MET A C 1
ATOM 1288 O O . MET A 1 167 ? -17.810 14.186 4.541 1.00 53.06 167 MET A O 1
ATOM 1292 N N . ARG A 1 168 ? -19.610 15.501 4.203 1.00 51.34 168 ARG A N 1
ATOM 1293 C CA . ARG A 1 168 ? -20.361 15.124 5.408 1.00 51.34 168 ARG A CA 1
ATOM 1294 C C . ARG A 1 168 ? -21.085 13.803 5.140 1.00 51.34 168 ARG A C 1
ATOM 1296 O O . ARG A 1 168 ? -21.994 13.762 4.318 1.00 51.34 168 ARG A O 1
ATOM 1303 N N . TRP A 1 169 ? -20.668 12.718 5.793 1.00 52.62 169 TRP A N 1
ATOM 1304 C CA . TRP A 1 169 ? -21.163 11.367 5.473 1.00 52.62 169 TRP A CA 1
ATOM 1305 C C . TRP A 1 169 ? -22.374 10.881 6.283 1.00 52.62 169 TRP A C 1
ATOM 1307 O O . TRP A 1 169 ? -22.845 9.775 6.043 1.00 52.62 169 TRP A O 1
ATOM 1317 N N . ALA A 1 170 ? -22.939 11.706 7.167 1.00 47.16 170 ALA A N 1
ATOM 1318 C CA . ALA A 1 170 ? -24.296 11.534 7.690 1.00 47.16 170 ALA A CA 1
ATOM 1319 C C . ALA A 1 170 ? -24.733 12.787 8.467 1.00 47.16 170 ALA A C 1
ATOM 1321 O O . ALA A 1 170 ? -23.937 13.376 9.190 1.00 47.16 170 ALA A O 1
ATOM 1322 N N . GLN A 1 171 ? -26.006 13.183 8.359 1.00 49.06 171 GLN A N 1
ATOM 1323 C CA . GLN A 1 171 ? -26.576 14.248 9.204 1.00 49.06 171 GLN A CA 1
ATOM 1324 C C . GLN A 1 171 ? -26.668 13.841 10.690 1.00 49.06 171 GLN A C 1
ATOM 1326 O O . GLN A 1 171 ? -26.739 14.716 11.544 1.00 49.06 171 GLN A O 1
ATOM 1331 N N . ASN A 1 172 ? -26.594 12.536 10.995 1.00 52.94 172 ASN A N 1
ATOM 1332 C CA . ASN A 1 172 ? -26.808 11.972 12.335 1.00 52.94 172 ASN A CA 1
ATOM 1333 C C . ASN A 1 172 ? -25.599 11.181 12.891 1.00 52.94 172 ASN A C 1
ATOM 1335 O O . ASN A 1 172 ? -25.762 10.432 13.850 1.00 52.94 172 ASN A O 1
ATOM 1339 N N . ASP A 1 173 ? -24.399 11.295 12.303 1.00 53.09 173 ASP A N 1
ATOM 1340 C CA . ASP A 1 173 ? -23.196 10.629 12.839 1.00 53.09 173 ASP A CA 1
ATOM 1341 C C . ASP A 1 173 ? -22.526 11.536 13.899 1.00 53.09 173 ASP A C 1
ATOM 1343 O O . ASP A 1 173 ? -22.040 12.618 13.554 1.00 53.09 173 ASP A O 1
ATOM 1347 N N . PRO A 1 174 ? -22.425 11.122 15.179 1.00 51.47 174 PRO A N 1
ATOM 1348 C CA . PRO A 1 174 ? -21.869 11.951 16.260 1.00 51.47 174 PRO A CA 1
ATOM 1349 C C . PRO A 1 174 ? -20.361 12.232 16.122 1.00 51.47 174 PRO A C 1
ATOM 1351 O O . PRO A 1 174 ? -19.804 13.033 16.865 1.00 51.47 174 PRO A O 1
ATOM 1354 N N . THR A 1 175 ? -19.688 11.610 15.151 1.00 50.97 175 THR A N 1
ATOM 1355 C CA . THR A 1 175 ? -18.271 11.857 14.827 1.00 50.97 175 THR A CA 1
ATOM 1356 C C . THR A 1 175 ? -18.042 13.116 13.983 1.00 50.97 175 THR A C 1
ATOM 1358 O O . THR A 1 175 ? -16.898 13.514 13.781 1.00 50.97 175 THR A O 1
ATOM 1361 N N . LEU A 1 176 ? -19.112 13.765 13.505 1.00 50.34 176 LEU A N 1
ATOM 1362 C CA . LEU A 1 176 ? -19.059 14.897 12.569 1.00 50.34 176 LEU A CA 1
ATOM 1363 C C . LEU A 1 176 ? -19.179 16.286 13.217 1.00 50.34 176 LEU A C 1
ATOM 1365 O O . LEU A 1 176 ? -19.120 17.282 12.503 1.00 50.34 176 LEU A O 1
ATOM 1369 N N . LEU A 1 177 ? -19.288 16.384 14.546 1.00 50.12 177 LEU A N 1
ATOM 1370 C CA . LEU A 1 177 ? -19.258 17.673 15.263 1.00 50.12 177 LEU A CA 1
ATOM 1371 C C . LEU A 1 177 ? -17.872 18.349 15.251 1.00 50.12 177 LEU A C 1
ATOM 1373 O O . LEU A 1 177 ? -17.750 19.495 15.667 1.00 50.12 177 LEU A O 1
ATOM 1377 N N . MET A 1 178 ? -16.831 17.650 14.784 1.00 45.69 178 MET A N 1
ATOM 1378 C CA . MET A 1 178 ? -15.432 18.061 14.939 1.00 45.69 178 MET A CA 1
ATOM 1379 C C . MET A 1 178 ? -14.752 18.531 13.639 1.00 45.69 178 MET A C 1
ATOM 1381 O O . MET A 1 178 ? -13.619 18.999 13.693 1.00 45.69 178 MET A O 1
ATOM 1385 N N . LEU A 1 179 ? -15.396 18.425 12.469 1.00 50.66 179 LEU A N 1
ATOM 1386 C CA . LEU A 1 179 ? -14.797 18.876 11.205 1.00 50.66 179 LEU A CA 1
ATOM 1387 C C . LEU A 1 179 ? -15.783 19.687 10.374 1.00 50.66 179 LEU A C 1
ATOM 1389 O O . LEU A 1 179 ? -16.504 19.155 9.531 1.00 50.66 179 LEU A O 1
ATOM 1393 N N . ASP A 1 180 ? -15.735 20.998 10.581 1.00 45.91 180 ASP A N 1
ATOM 1394 C CA . ASP A 1 180 ? -16.131 21.976 9.576 1.00 45.91 180 ASP A CA 1
ATOM 1395 C C . ASP A 1 180 ? -14.997 22.040 8.537 1.00 45.91 180 ASP A C 1
ATOM 1397 O O . ASP A 1 180 ? -14.077 22.853 8.613 1.00 45.91 180 ASP A O 1
ATOM 1401 N N . ALA A 1 181 ? -14.945 21.039 7.653 1.00 48.22 181 ALA A N 1
ATOM 1402 C CA . ALA A 1 181 ? -13.922 20.965 6.618 1.00 48.22 181 ALA A CA 1
ATOM 1403 C C . ALA A 1 181 ? -14.368 21.815 5.426 1.00 48.22 181 ALA A C 1
ATOM 1405 O O . ALA A 1 181 ? -15.046 21.333 4.517 1.00 48.22 181 ALA A O 1
ATOM 1406 N N . ASP A 1 182 ? -13.990 23.091 5.462 1.00 46.34 182 ASP A N 1
ATOM 1407 C CA . ASP A 1 182 ? -14.142 24.004 4.341 1.00 46.34 182 ASP A CA 1
ATOM 1408 C C . ASP A 1 182 ? -13.265 23.520 3.168 1.00 46.34 182 ASP A C 1
ATOM 1410 O O . ASP A 1 182 ? -12.035 23.504 3.219 1.00 46.34 182 ASP A O 1
ATOM 1414 N N . GLN A 1 183 ? -13.963 23.095 2.118 1.00 48.41 183 GLN A N 1
ATOM 1415 C CA . GLN A 1 183 ? -13.520 22.744 0.768 1.00 48.41 183 GLN A CA 1
ATOM 1416 C C . GLN A 1 183 ? -12.761 21.417 0.534 1.00 48.41 183 GLN A C 1
ATOM 1418 O O . GLN A 1 183 ? -11.748 21.115 1.168 1.00 48.41 183 GLN A O 1
ATOM 1423 N N . PRO A 1 184 ? -13.185 20.626 -0.478 1.00 50.97 184 PRO A N 1
ATOM 1424 C CA . PRO A 1 184 ? -12.433 19.465 -0.934 1.00 50.97 184 PRO A CA 1
ATOM 1425 C C . PRO A 1 184 ? -11.078 19.914 -1.490 1.00 50.97 184 PRO A C 1
ATOM 1427 O O . PRO A 1 184 ? -10.996 20.691 -2.444 1.00 50.97 184 PRO A O 1
ATOM 1430 N N . ARG A 1 185 ? -9.991 19.392 -0.917 1.00 53.66 185 ARG A N 1
ATOM 1431 C CA . ARG A 1 185 ? -8.640 19.585 -1.456 1.00 53.66 185 ARG A CA 1
ATOM 1432 C C . ARG A 1 185 ? -8.630 19.097 -2.909 1.00 53.66 185 ARG A C 1
ATOM 1434 O O . ARG A 1 185 ? -9.002 17.947 -3.149 1.00 53.66 185 ARG A O 1
ATOM 1441 N N . LYS A 1 186 ? -8.191 19.934 -3.864 1.00 46.84 186 LYS A N 1
ATOM 1442 C CA . LYS A 1 186 ? -7.923 19.516 -5.255 1.00 46.84 186 LYS A CA 1
ATOM 1443 C C . LYS A 1 186 ? -6.947 18.343 -5.210 1.00 46.84 186 LYS A C 1
ATOM 1445 O O . LYS A 1 186 ? -5.754 18.527 -4.992 1.00 46.84 186 LYS A O 1
ATOM 1450 N N . THR A 1 187 ? -7.484 17.138 -5.303 1.00 52.81 187 THR A N 1
ATOM 1451 C CA . THR A 1 187 ? -6.736 15.898 -5.136 1.00 52.81 187 THR A CA 1
ATOM 1452 C C . THR A 1 187 ? -6.217 15.481 -6.505 1.00 52.81 187 THR A C 1
ATOM 1454 O O . THR A 1 187 ? -6.934 15.605 -7.500 1.00 52.81 187 THR A O 1
ATOM 1457 N N . GLY A 1 188 ? -4.960 15.042 -6.582 1.00 58.12 188 GLY A N 1
ATOM 1458 C CA . GLY A 1 188 ? -4.409 14.504 -7.819 1.00 58.12 188 GLY A CA 1
ATOM 1459 C C . GLY A 1 188 ? -5.154 13.237 -8.247 1.00 58.12 188 GLY A C 1
ATOM 1460 O O . GLY A 1 188 ? -5.902 12.629 -7.475 1.00 58.12 188 GLY A O 1
ATOM 1461 N N . ALA A 1 189 ? -4.958 12.819 -9.500 1.00 60.81 189 ALA A N 1
ATOM 1462 C CA . ALA A 1 189 ? -5.621 11.636 -10.056 1.00 60.81 189 ALA A CA 1
ATOM 1463 C C . ALA A 1 189 ? -5.349 10.360 -9.231 1.00 60.81 189 ALA A C 1
ATOM 1465 O O . ALA A 1 189 ? -6.240 9.525 -9.069 1.00 60.81 189 ALA A O 1
ATOM 1466 N N . VAL A 1 190 ? -4.148 10.245 -8.655 1.00 61.28 190 VAL A N 1
ATOM 1467 C CA . VAL A 1 190 ? -3.756 9.142 -7.765 1.00 61.28 190 VAL A CA 1
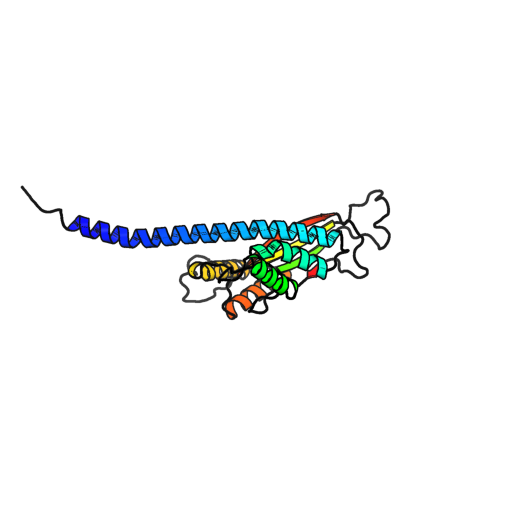ATOM 1468 C C . VAL A 1 190 ? -4.540 9.196 -6.455 1.00 61.28 190 VAL A C 1
ATOM 1470 O O . VAL A 1 190 ? -5.125 8.196 -6.041 1.00 61.28 190 VAL A O 1
ATOM 1473 N N . GLU A 1 191 ? -4.646 10.364 -5.816 1.00 71.88 191 GLU A N 1
ATOM 1474 C CA . GLU A 1 191 ? -5.445 10.488 -4.599 1.00 71.88 191 GLU A CA 1
ATOM 1475 C C . GLU A 1 191 ? -6.936 10.200 -4.832 1.00 71.88 191 GLU A C 1
ATOM 1477 O O . GLU A 1 191 ? -7.587 9.632 -3.953 1.00 71.88 191 GLU A O 1
ATOM 1482 N N . ALA A 1 192 ? -7.476 10.524 -6.010 1.00 72.19 192 ALA A N 1
ATOM 1483 C CA . ALA A 1 192 ? -8.846 10.166 -6.376 1.00 72.19 192 ALA A CA 1
ATOM 1484 C C . ALA A 1 192 ? -9.042 8.639 -6.464 1.00 72.19 192 ALA A C 1
ATOM 1486 O O . ALA A 1 192 ? -10.058 8.118 -5.992 1.00 72.19 192 ALA A O 1
ATOM 1487 N N . GLN A 1 193 ? -8.057 7.906 -6.998 1.00 78.12 193 GLN A N 1
ATOM 1488 C CA . GLN A 1 193 ? -8.075 6.439 -7.010 1.00 78.12 193 GLN A CA 1
ATOM 1489 C C . GLN A 1 193 ? -8.008 5.858 -5.593 1.00 78.12 193 GLN A C 1
ATOM 1491 O O . GLN A 1 193 ? -8.795 4.970 -5.262 1.00 78.12 193 GLN A O 1
ATOM 1496 N N . LEU A 1 194 ? -7.137 6.388 -4.725 1.00 79.62 194 LEU A N 1
ATOM 1497 C CA . LEU A 1 194 ? -7.038 5.953 -3.325 1.00 79.62 194 LEU A CA 1
ATOM 1498 C C . LEU A 1 194 ? -8.370 6.112 -2.583 1.00 79.62 194 LEU A C 1
ATOM 1500 O O . LEU A 1 194 ? -8.819 5.191 -1.897 1.00 79.62 194 LEU A O 1
ATOM 1504 N N . VAL A 1 195 ? -9.040 7.252 -2.771 1.00 78.31 195 VAL A N 1
ATOM 1505 C CA . VAL A 1 195 ? -10.375 7.506 -2.214 1.00 78.31 195 VAL A CA 1
ATOM 1506 C C . VAL A 1 195 ? -11.401 6.518 -2.770 1.00 78.31 195 VAL A C 1
ATOM 1508 O O . VAL A 1 195 ? -12.209 5.987 -2.007 1.00 78.31 195 VAL A O 1
ATOM 1511 N N . ALA A 1 196 ? -11.383 6.240 -4.076 1.00 81.06 196 ALA A N 1
ATOM 1512 C CA . ALA A 1 196 ? -12.314 5.298 -4.693 1.00 81.06 196 ALA A CA 1
ATOM 1513 C C . ALA A 1 196 ? -12.153 3.876 -4.129 1.00 81.06 196 ALA A C 1
ATOM 1515 O O . ALA A 1 196 ? -13.152 3.226 -3.807 1.00 81.06 196 ALA A O 1
ATOM 1516 N N . TYR A 1 197 ? -10.915 3.409 -3.950 1.00 80.50 197 TYR A N 1
ATOM 1517 C CA . TYR A 1 197 ? -10.643 2.109 -3.336 1.00 80.50 197 TYR A CA 1
ATOM 1518 C C . TYR A 1 197 ? -11.063 2.066 -1.866 1.00 80.50 197 TYR A C 1
ATOM 1520 O O . TYR A 1 197 ? -11.729 1.113 -1.464 1.00 80.50 197 TYR A O 1
ATOM 1528 N N . ALA A 1 198 ? -10.773 3.111 -1.085 1.00 77.38 198 ALA A N 1
ATOM 1529 C CA . ALA A 1 198 ? -11.213 3.193 0.307 1.00 77.38 198 ALA A CA 1
ATOM 1530 C C . ALA A 1 198 ? -12.749 3.142 0.429 1.00 77.38 198 ALA A C 1
ATOM 1532 O O . ALA A 1 198 ? -13.277 2.410 1.265 1.00 77.38 198 ALA A O 1
ATOM 1533 N N . ARG A 1 199 ? -13.487 3.838 -0.451 1.00 78.50 199 ARG A N 1
ATOM 1534 C CA . ARG A 1 199 ? -14.963 3.785 -0.474 1.00 78.50 199 ARG A CA 1
ATOM 1535 C C . ARG A 1 199 ? -15.502 2.400 -0.804 1.00 78.50 199 ARG A C 1
ATOM 1537 O O . ARG A 1 199 ? -16.435 1.951 -0.143 1.00 78.50 199 ARG A O 1
ATOM 1544 N N . ARG A 1 200 ? -14.923 1.718 -1.799 1.00 79.12 200 ARG A N 1
ATOM 1545 C CA . ARG A 1 200 ? -15.305 0.333 -2.127 1.00 79.12 200 ARG A CA 1
ATOM 1546 C C . ARG A 1 200 ? -15.044 -0.607 -0.953 1.00 79.12 200 ARG A C 1
ATOM 1548 O O . ARG A 1 200 ? -15.876 -1.463 -0.677 1.00 79.12 200 ARG A O 1
ATOM 1555 N N . GLY A 1 201 ? -13.933 -0.408 -0.239 1.00 75.06 201 GLY A N 1
ATOM 1556 C CA . GLY A 1 201 ? -13.636 -1.113 1.007 1.00 75.06 201 GLY A CA 1
ATOM 1557 C C . GLY A 1 201 ? -14.768 -0.963 2.021 1.00 75.06 201 GLY A C 1
ATOM 1558 O O . GLY A 1 201 ? -15.345 -1.967 2.432 1.00 75.06 201 GLY A O 1
ATOM 1559 N N . ILE A 1 202 ? -15.152 0.278 2.345 1.00 75.12 202 ILE A N 1
ATOM 1560 C CA . ILE A 1 202 ? -16.228 0.570 3.310 1.00 75.12 202 ILE A CA 1
ATOM 1561 C C . ILE A 1 202 ? -17.549 -0.088 2.887 1.00 75.12 202 ILE A C 1
ATOM 1563 O O . ILE A 1 202 ? -18.205 -0.718 3.712 1.00 75.12 202 ILE A O 1
ATOM 1567 N N . GLN A 1 203 ? -17.928 0.014 1.607 1.00 77.06 203 GLN A N 1
ATOM 1568 C CA . GLN A 1 203 ? -19.151 -0.608 1.077 1.00 77.06 203 GLN A CA 1
ATOM 1569 C C . GLN A 1 203 ? -19.146 -2.136 1.206 1.00 77.06 203 GLN A C 1
ATOM 1571 O O . GLN A 1 203 ? -20.193 -2.741 1.412 1.00 77.06 203 GLN A O 1
ATOM 1576 N N . ALA A 1 204 ? -17.972 -2.758 1.114 1.00 74.56 204 ALA A N 1
ATOM 1577 C CA . ALA A 1 204 ? -17.791 -4.193 1.291 1.00 74.56 204 ALA A CA 1
ATOM 1578 C C . ALA A 1 204 ? -17.591 -4.614 2.766 1.00 74.56 204 ALA A C 1
ATOM 1580 O O . ALA A 1 204 ? -17.374 -5.796 3.030 1.00 74.56 204 ALA A O 1
ATOM 1581 N N . GLY A 1 205 ? -17.657 -3.676 3.722 1.00 71.94 205 GLY A N 1
ATOM 1582 C CA . GLY A 1 205 ? -17.444 -3.930 5.152 1.00 71.94 205 GLY A CA 1
ATOM 1583 C C . GLY A 1 205 ? -15.971 -3.998 5.582 1.00 71.94 205 GLY A C 1
ATOM 1584 O O . GLY A 1 205 ? -15.684 -4.454 6.686 1.00 71.94 205 GLY A O 1
ATOM 1585 N N . TYR A 1 206 ? -15.038 -3.548 4.735 1.00 72.44 206 TYR A N 1
ATOM 1586 C CA . TYR A 1 206 ? -13.598 -3.497 5.009 1.00 72.44 206 TYR A CA 1
ATOM 1587 C C . TYR A 1 206 ? -13.146 -2.062 5.281 1.00 72.44 206 TYR A C 1
ATOM 1589 O O . TYR A 1 206 ? -13.164 -1.197 4.405 1.00 72.44 206 TYR A O 1
ATOM 1597 N N . TYR A 1 207 ? -12.687 -1.807 6.501 1.00 74.81 207 TYR A N 1
ATOM 1598 C CA . TYR A 1 207 ? -12.170 -0.501 6.898 1.00 74.81 207 TYR A CA 1
ATOM 1599 C C . TYR A 1 207 ? -10.651 -0.474 6.754 1.00 74.81 207 TYR A C 1
ATOM 1601 O O . TYR A 1 207 ? -9.917 -1.034 7.570 1.00 74.81 207 TYR A O 1
ATOM 1609 N N . THR A 1 208 ? -10.188 0.186 5.699 1.00 77.69 208 THR A N 1
ATOM 1610 C CA . THR A 1 208 ? -8.764 0.370 5.403 1.00 77.69 208 THR A CA 1
ATOM 1611 C C . THR A 1 208 ? -8.456 1.850 5.264 1.00 77.69 208 THR A C 1
ATOM 1613 O O . THR A 1 208 ? -9.291 2.599 4.753 1.00 77.69 208 THR A O 1
ATOM 1616 N N . ALA A 1 209 ? -7.257 2.270 5.649 1.00 78.94 209 ALA A N 1
ATOM 1617 C CA . ALA A 1 209 ? -6.726 3.577 5.275 1.00 78.94 209 ALA A CA 1
ATOM 1618 C C . ALA A 1 209 ? -5.421 3.382 4.495 1.00 78.94 209 ALA A C 1
ATOM 1620 O O . ALA A 1 209 ? -4.593 2.562 4.907 1.00 78.94 209 ALA A O 1
ATOM 1621 N N . PRO A 1 210 ? -5.225 4.092 3.371 1.00 84.94 210 PRO A N 1
ATOM 1622 C CA . PRO A 1 210 ? -3.984 3.997 2.627 1.00 84.94 210 PRO A CA 1
ATOM 1623 C C . PRO A 1 210 ? -2.869 4.698 3.404 1.00 84.94 210 PRO A C 1
ATOM 1625 O O . PRO A 1 210 ? -2.927 5.896 3.685 1.00 84.94 210 PRO A O 1
ATOM 1628 N N . ILE A 1 211 ? -1.830 3.943 3.731 1.00 87.75 211 I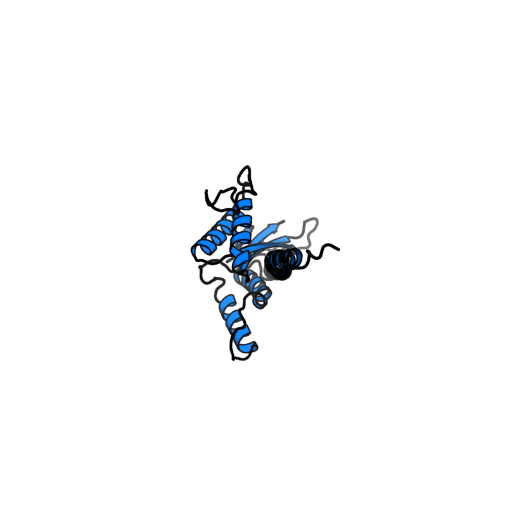LE A N 1
ATOM 1629 C CA . ILE A 1 211 ? -0.572 4.478 4.232 1.00 87.75 211 ILE A CA 1
ATOM 1630 C C . ILE A 1 211 ? 0.310 4.712 3.013 1.00 87.75 211 ILE A C 1
ATOM 1632 O O . ILE A 1 211 ? 0.633 3.767 2.296 1.00 87.75 211 ILE A O 1
ATOM 1636 N N . VAL A 1 212 ? 0.660 5.969 2.753 1.00 89.38 212 VAL A N 1
ATOM 1637 C CA . VAL A 1 212 ? 1.459 6.351 1.585 1.00 89.38 212 VAL A CA 1
ATOM 1638 C C . VAL A 1 212 ? 2.891 6.631 2.017 1.00 89.38 212 VAL A C 1
ATOM 1640 O O . VAL A 1 212 ? 3.125 7.393 2.956 1.00 89.38 212 VAL A O 1
ATOM 1643 N N . SER A 1 213 ? 3.847 6.030 1.315 1.00 91.75 213 SER A N 1
ATOM 1644 C CA . SER A 1 213 ? 5.269 6.331 1.446 1.00 91.75 213 SER A CA 1
ATOM 1645 C C . SER A 1 213 ? 5.886 6.559 0.074 1.00 91.75 213 SER A C 1
ATOM 1647 O O . SER A 1 213 ? 5.488 5.936 -0.910 1.00 91.75 213 SER A O 1
ATOM 1649 N N . THR A 1 214 ? 6.849 7.470 0.003 1.00 92.62 214 THR A N 1
ATOM 1650 C CA . THR A 1 214 ? 7.543 7.816 -1.231 1.00 92.62 214 THR A CA 1
ATOM 1651 C C . THR A 1 214 ? 9.038 7.597 -1.066 1.00 92.62 214 THR A C 1
ATOM 1653 O O . THR A 1 214 ? 9.620 7.893 -0.024 1.00 92.62 214 THR A O 1
ATOM 1656 N N . TRP A 1 215 ? 9.670 7.061 -2.105 1.00 94.06 215 TRP A N 1
ATOM 1657 C CA . TRP A 1 215 ? 11.111 6.864 -2.151 1.00 94.06 215 TRP A CA 1
ATOM 1658 C C . TRP A 1 215 ? 11.645 7.215 -3.533 1.00 94.06 215 TRP A C 1
ATOM 1660 O O . TRP A 1 215 ? 10.954 7.024 -4.530 1.00 94.06 215 TRP A O 1
ATOM 1670 N N . SER A 1 216 ? 12.874 7.717 -3.615 1.00 92.88 216 SER A N 1
ATOM 1671 C CA . SER A 1 216 ? 13.531 7.984 -4.893 1.00 92.88 216 SER A CA 1
ATOM 1672 C C . SER A 1 216 ? 14.881 7.289 -4.973 1.00 92.88 216 SER A C 1
ATOM 1674 O O . SER A 1 216 ? 15.596 7.141 -3.980 1.00 92.88 216 SER A O 1
ATOM 1676 N N . MET A 1 217 ? 15.224 6.806 -6.163 1.0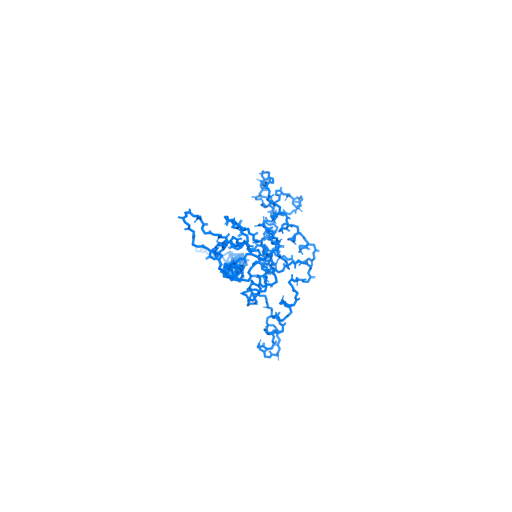0 94.06 217 MET A N 1
ATOM 1677 C CA . MET A 1 217 ? 16.485 6.121 -6.410 1.00 94.06 217 MET A CA 1
ATOM 1678 C C . MET A 1 217 ? 17.019 6.477 -7.791 1.00 94.06 217 MET A C 1
ATOM 1680 O O . MET A 1 217 ? 16.258 6.731 -8.720 1.00 94.06 217 MET A O 1
ATOM 1684 N N . ARG A 1 218 ? 18.344 6.482 -7.938 1.00 91.44 218 ARG A N 1
ATOM 1685 C CA . ARG A 1 218 ? 18.967 6.545 -9.260 1.00 91.44 218 ARG A CA 1
ATOM 1686 C C . ARG A 1 218 ? 18.673 5.251 -10.022 1.00 91.44 218 ARG A C 1
ATOM 1688 O O . ARG A 1 218 ? 18.720 4.167 -9.438 1.00 91.44 218 ARG A O 1
ATOM 1695 N N . MET A 1 219 ? 18.390 5.381 -11.310 1.00 90.31 219 MET A N 1
ATOM 1696 C CA . MET A 1 219 ? 18.240 4.250 -12.222 1.00 90.31 219 MET A CA 1
ATOM 1697 C C . MET A 1 219 ? 19.568 3.495 -12.377 1.00 90.31 219 MET A C 1
ATOM 1699 O O . MET A 1 219 ? 20.624 4.123 -12.477 1.00 90.31 219 MET A O 1
ATOM 1703 N N . MET A 1 220 ? 19.514 2.159 -12.360 1.00 89.56 220 MET A N 1
ATOM 1704 C CA . MET A 1 220 ? 20.670 1.268 -12.567 1.00 89.56 220 MET A CA 1
ATOM 1705 C C . MET A 1 220 ? 20.637 0.567 -13.926 1.00 89.56 220 MET A C 1
ATOM 1707 O O . MET A 1 220 ? 21.677 0.121 -14.394 1.00 89.56 220 MET A O 1
ATOM 1711 N N . SER A 1 221 ? 19.465 0.491 -14.548 1.00 86.94 221 SER A N 1
ATOM 1712 C CA . SER A 1 221 ? 19.262 0.007 -15.909 1.00 86.94 221 SER A CA 1
ATOM 1713 C C . SER A 1 221 ? 18.496 1.042 -16.724 1.00 86.94 221 SER A C 1
ATOM 1715 O O . SER A 1 221 ? 17.847 1.921 -16.160 1.00 86.94 221 SER A O 1
ATOM 1717 N N . ASP A 1 222 ? 18.491 0.895 -18.042 1.00 87.00 222 ASP A N 1
ATOM 1718 C CA . ASP A 1 222 ? 17.572 1.620 -18.913 1.00 87.00 222 ASP A CA 1
ATOM 1719 C C . ASP A 1 222 ? 16.105 1.222 -18.626 1.00 87.00 222 ASP A C 1
ATOM 1721 O O . ASP A 1 222 ? 15.838 0.111 -18.158 1.00 87.00 222 ASP A O 1
ATOM 1725 N N . PRO A 1 223 ? 15.118 2.105 -18.856 1.00 85.62 223 PRO A N 1
ATOM 1726 C CA . PRO A 1 223 ? 13.712 1.719 -18.793 1.00 85.62 223 PRO A CA 1
ATOM 1727 C C . PRO A 1 223 ? 13.351 0.767 -19.945 1.00 85.62 223 PRO A C 1
ATOM 1729 O O . PRO A 1 223 ? 13.974 0.792 -21.008 1.00 85.62 223 PRO A O 1
ATOM 1732 N N . LEU A 1 224 ? 12.304 -0.044 -19.770 1.00 84.62 224 LEU A N 1
ATOM 1733 C CA . LEU A 1 224 ? 11.748 -0.858 -20.853 1.00 84.62 224 LEU A CA 1
ATOM 1734 C C . LEU A 1 224 ? 11.391 0.013 -22.078 1.00 84.62 224 LEU A C 1
ATOM 1736 O O . LEU A 1 224 ? 10.906 1.141 -21.922 1.00 84.62 224 LEU A O 1
ATOM 1740 N N . PRO A 1 225 ? 11.583 -0.499 -23.309 1.00 80.38 225 PRO A N 1
ATOM 1741 C CA . PRO A 1 225 ? 11.178 0.215 -24.512 1.00 80.38 225 PRO A CA 1
ATOM 1742 C C . PRO A 1 225 ? 9.660 0.444 -24.478 1.00 80.38 225 PRO A C 1
ATOM 1744 O O . PRO A 1 225 ? 8.886 -0.502 -24.358 1.00 80.38 225 PRO A O 1
ATOM 1747 N N . GLY A 1 226 ? 9.239 1.709 -24.542 1.00 78.50 226 GLY A N 1
ATOM 1748 C CA . GLY A 1 226 ? 7.828 2.098 -24.438 1.00 78.50 226 GLY A CA 1
ATOM 1749 C C . GLY A 1 226 ? 7.281 2.242 -23.012 1.00 78.50 226 GLY A C 1
ATOM 1750 O O . GLY A 1 226 ? 6.092 2.511 -22.860 1.00 78.50 226 GLY A O 1
ATOM 1751 N N . ALA A 1 227 ? 8.108 2.106 -21.967 1.00 80.81 227 ALA A N 1
ATOM 1752 C CA . ALA A 1 227 ? 7.688 2.448 -20.608 1.00 80.81 227 ALA A CA 1
ATOM 1753 C C . ALA A 1 227 ? 7.323 3.936 -20.522 1.00 80.81 227 ALA A C 1
ATOM 1755 O O . ALA A 1 227 ? 8.100 4.787 -20.969 1.00 80.81 227 ALA A O 1
ATOM 1756 N N . ALA A 1 228 ? 6.160 4.234 -19.943 1.00 84.31 228 ALA A N 1
ATOM 1757 C CA . ALA A 1 228 ? 5.719 5.600 -19.690 1.00 84.31 228 ALA A CA 1
ATOM 1758 C C . ALA A 1 228 ? 6.605 6.274 -18.631 1.00 84.31 228 ALA A C 1
ATOM 1760 O O . ALA A 1 228 ? 7.196 5.605 -17.786 1.00 84.31 228 ALA A O 1
ATOM 1761 N N . ASP A 1 229 ? 6.667 7.604 -18.651 1.00 85.19 229 ASP A N 1
ATOM 1762 C CA . ASP A 1 229 ? 7.413 8.368 -17.641 1.00 85.19 229 ASP A CA 1
ATOM 1763 C C . ASP A 1 229 ? 6.723 8.342 -16.276 1.00 85.19 229 ASP A C 1
ATOM 1765 O O . ASP A 1 229 ? 7.363 8.531 -15.251 1.00 85.19 229 ASP A O 1
ATOM 1769 N N . SER A 1 230 ? 5.424 8.055 -16.240 1.00 87.44 230 SER A N 1
ATOM 1770 C CA . SER A 1 230 ? 4.713 7.729 -15.010 1.00 87.44 230 SER A CA 1
ATOM 1771 C C . SER A 1 230 ? 3.655 6.668 -15.274 1.00 87.44 230 SER A C 1
ATOM 1773 O O . SER A 1 230 ? 2.995 6.685 -16.316 1.00 87.44 230 SER A O 1
ATOM 1775 N N . ALA A 1 231 ? 3.498 5.729 -14.344 1.00 87.19 231 ALA A N 1
ATOM 1776 C CA . ALA A 1 231 ? 2.413 4.758 -14.396 1.00 87.19 231 ALA A CA 1
ATOM 1777 C C . ALA A 1 231 ? 2.041 4.241 -13.005 1.00 87.19 231 ALA A C 1
ATOM 1779 O O . ALA A 1 231 ? 2.850 4.234 -12.075 1.00 87.19 231 ALA A O 1
ATOM 1780 N N . THR A 1 232 ? 0.807 3.754 -12.914 1.00 87.31 232 THR A N 1
ATOM 1781 C CA . THR A 1 232 ? 0.253 3.079 -11.742 1.00 87.31 232 THR A CA 1
ATOM 1782 C C . THR A 1 232 ? 0.277 1.569 -11.966 1.00 87.31 232 THR A C 1
ATOM 1784 O O . THR A 1 232 ? -0.364 1.062 -12.887 1.00 87.31 232 THR A O 1
ATOM 1787 N N . CYS A 1 233 ? 0.983 0.838 -11.112 1.00 85.12 233 CYS A N 1
ATOM 1788 C CA . CYS A 1 233 ? 1.046 -0.619 -11.107 1.00 85.12 233 CYS A CA 1
ATOM 1789 C C . CYS A 1 233 ? 0.102 -1.205 -10.038 1.00 85.12 233 CYS A C 1
ATOM 1791 O O . CYS A 1 233 ? 0.068 -0.735 -8.893 1.00 85.12 233 CYS A O 1
ATOM 1793 N N . GLN A 1 234 ? -0.628 -2.262 -10.411 1.00 79.25 234 GLN A N 1
ATOM 1794 C CA . GLN A 1 234 ? -1.557 -3.024 -9.562 1.00 79.25 234 GLN A CA 1
ATOM 1795 C C . GLN A 1 234 ? -1.261 -4.517 -9.630 1.00 79.25 234 GLN A C 1
ATOM 1797 O O . GLN A 1 234 ? -0.886 -4.997 -10.720 1.00 79.25 234 GLN A O 1
#

Sequence (234 aa):
MRLRDGTAEQGQAAVESALTIPLMLLALLGMLQISMAYHARILTEYAAFKAARAASVYRLDCGHITKAALVALVPSIGNLGGGTSLRTRFLGTARKVLSSNRTRGGTPIVLVDYELTDRLDPGQFDKALDSGKPMKVHVKVAYFYEYRIPFVNWVITKYWLAIQTGMRWAQNDPTLLMLDADQPRKTGAVEAQLVAYARRGIQAGYYTAPIVSTWSMRMMSDPLPGAADSATCQ

Radius of gyration: 24.27 Å; chains: 1; bounding box: 56×50×94 Å

Secondary structure (DSSP, 8-state):
-----TTHHHHHHHHHHHHHHHHHHHHHHHHHHHHHHHHHHHHHHHHHHHHHHHHHHTTT-HHHHHHHHHHHHGGGS----SSS-HHHHHHHHHHHHHH----TTS--SEEEEEEEESPPPTT-TTS--SSPPPPEEEEEEEEEEEPS-HHHHHHHHHHHHHHHH-----TT-GGGTT----S-----HHHHHHHHHHHHHHHTT--EEEEEEEEEEE-SSPPPTT--SEEEE-

pLDDT: mean 78.0, std 14.05, range [42.31, 95.69]